Protein AF-A0A183GHE3-F1 (afdb_monomer_lite)

Sequence (226 aa):
MIFLALLIVRDVIVALRLYTYGTASSFDKQKLPTFQIQYIGDGRVRSVRARSLRLSNNRIKEIAGYAFTGSTFLKLSINGNEELTDLSTDAFKGITELHHLDLSDTSISSLPIIGLKNLKTLTLKNVPTLKRLPPVLSFTHLETAHFTYAHHCCLFKYVDDVVEGENGLYKNNAKEIHHRICKQRATSRKRREVRHQYVSRPCLSADLTRRAPKVVVSSCDAIFTE

InterPro domains:
  IPR001611 Leucine-rich repeat [PF13855] (51-108)
  IPR032675 Leucine-rich repeat domain superfamily [G3DSA:3.80.10.10] (25-224)

pLDDT: mean 72.63, std 20.46, range [27.17, 97.31]

Foldseek 3Di:
DPPPVVVLLCVLVVVLVCQAPDDDDDDDPDPDPQAQQAEQEACSQAQREDQEDELEQHQHQEQYANSNANYEYQYYANYNNQNHAYYDLRRLARYAHHAYYAHENYQYQADRLHNQQNHAEYEHANHVNPPDYDQPLSNLRYAEYEHADPVVQVCQQAVPVVCVPPVRPSVVSVVSLLVVVLVVVVVVVVVVCVVPVDDDDHDDPVCVPPCRGSGSYNYYYHDDDD

Radius of gyration: 20.51 Å; chains: 1; bounding box: 52×36×60 Å

Structure (mmCIF, N/CA/C/O backbone):
data_AF-A0A183GHE3-F1
#
_entry.id   AF-A0A183GHE3-F1
#
loop_
_atom_site.group_PDB
_atom_site.id
_atom_site.type_symbol
_atom_site.label_atom_id
_atom_site.label_alt_id
_atom_site.label_comp_id
_atom_site.label_asym_id
_atom_site.label_entity_id
_atom_site.label_seq_id
_atom_site.pdbx_PDB_ins_code
_atom_site.Cartn_x
_atom_site.Cartn_y
_atom_site.Cartn_z
_atom_site.occupancy
_atom_site.B_iso_or_equiv
_atom_site.auth_seq_id
_atom_site.auth_comp_id
_atom_site.auth_asym_id
_atom_site.auth_atom_id
_atom_site.pdbx_PDB_model_num
ATOM 1 N N . MET A 1 1 ? -24.171 -10.576 23.644 1.00 38.31 1 MET A N 1
ATOM 2 C CA . MET A 1 1 ? -22.933 -10.396 22.849 1.00 38.31 1 MET A CA 1
ATOM 3 C C . MET A 1 1 ? -23.098 -10.541 21.324 1.00 38.31 1 MET A C 1
ATOM 5 O O . MET A 1 1 ? -22.139 -10.269 20.621 1.00 38.31 1 MET A O 1
ATOM 9 N N . ILE A 1 2 ? -24.271 -10.903 20.772 1.00 28.84 2 ILE A N 1
ATOM 10 C CA . ILE A 1 2 ? -24.432 -11.182 19.320 1.00 28.84 2 ILE A CA 1
ATOM 11 C C . ILE A 1 2 ? -25.079 -10.017 18.527 1.00 28.84 2 ILE A C 1
ATOM 13 O O . ILE A 1 2 ? -24.946 -9.942 17.310 1.00 28.84 2 ILE A O 1
ATOM 17 N N . PHE A 1 3 ? -25.699 -9.038 19.195 1.00 27.17 3 PHE A N 1
ATOM 18 C CA . PHE A 1 3 ? -26.465 -7.977 18.518 1.00 27.17 3 PHE A CA 1
ATOM 19 C C . PHE A 1 3 ? -25.649 -6.769 18.012 1.00 27.17 3 PHE A C 1
ATOM 21 O O . PHE A 1 3 ? -26.131 -6.049 17.142 1.00 27.17 3 PHE A O 1
ATOM 28 N N . LEU A 1 4 ? -24.401 -6.564 18.460 1.00 31.25 4 LEU A N 1
ATOM 29 C CA . LEU A 1 4 ? -23.577 -5.431 17.996 1.00 31.25 4 LEU A CA 1
ATOM 30 C C . LEU A 1 4 ? -22.953 -5.654 16.603 1.00 31.25 4 LEU A C 1
ATOM 32 O O . LEU A 1 4 ? -22.716 -4.698 15.871 1.00 31.25 4 LEU A O 1
ATOM 36 N N . ALA A 1 5 ? -22.725 -6.909 16.196 1.00 31.39 5 ALA A N 1
ATOM 37 C CA . ALA A 1 5 ? -22.077 -7.231 14.920 1.00 31.39 5 ALA A CA 1
ATOM 38 C C . ALA A 1 5 ? -23.005 -7.085 13.695 1.00 31.39 5 ALA A C 1
ATOM 40 O O . ALA A 1 5 ? -22.513 -6.991 12.570 1.00 31.39 5 ALA A O 1
ATOM 41 N N . LEU A 1 6 ? -24.332 -7.057 13.895 1.00 30.81 6 LEU A N 1
ATOM 42 C CA . LEU A 1 6 ? -25.317 -6.879 12.816 1.00 30.81 6 LEU A CA 1
ATOM 43 C C . LEU A 1 6 ? -25.522 -5.405 12.422 1.00 30.81 6 LEU A C 1
ATOM 45 O O . LEU A 1 6 ? -25.797 -5.125 11.256 1.00 30.81 6 LEU A O 1
ATOM 49 N N . LEU A 1 7 ? -25.358 -4.467 13.361 1.00 33.66 7 LEU A N 1
ATOM 50 C CA . LEU A 1 7 ? -25.483 -3.026 13.095 1.00 33.66 7 LEU A CA 1
ATOM 51 C C . LEU A 1 7 ? -24.347 -2.511 12.194 1.00 33.66 7 LEU A C 1
ATOM 53 O O . LEU A 1 7 ? -24.607 -1.784 11.240 1.00 33.66 7 LEU A O 1
ATOM 57 N N . ILE A 1 8 ? -23.121 -3.012 12.388 1.00 44.75 8 ILE A N 1
ATOM 58 C CA . ILE A 1 8 ? -21.937 -2.638 11.588 1.00 44.75 8 ILE A CA 1
ATOM 59 C C . ILE A 1 8 ? -22.127 -2.970 10.095 1.00 44.75 8 ILE A C 1
ATOM 61 O O . ILE A 1 8 ? -21.751 -2.191 9.222 1.00 44.75 8 ILE A O 1
ATOM 65 N N . VAL A 1 9 ? -22.744 -4.117 9.787 1.00 45.03 9 VAL A N 1
ATOM 66 C CA . VAL A 1 9 ? -22.980 -4.576 8.405 1.00 45.03 9 VAL A CA 1
ATOM 67 C C . VAL A 1 9 ? -24.016 -3.702 7.702 1.00 45.03 9 VAL A C 1
ATOM 69 O O . VAL A 1 9 ? -23.878 -3.415 6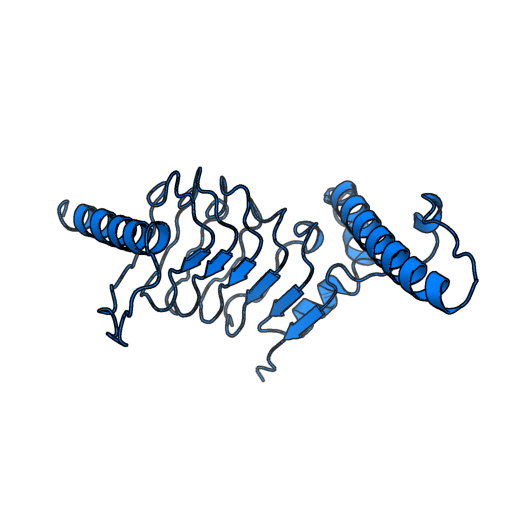.514 1.00 45.03 9 VAL A O 1
ATOM 72 N N . ARG A 1 10 ? -25.041 -3.250 8.430 1.00 43.72 10 ARG A N 1
ATOM 73 C CA . ARG A 1 10 ? -26.107 -2.432 7.859 1.00 43.72 10 ARG A CA 1
ATOM 74 C C . ARG A 1 10 ? -25.595 -1.034 7.518 1.00 43.72 10 ARG A C 1
ATOM 76 O O . ARG A 1 10 ? -25.864 -0.580 6.416 1.00 43.72 10 ARG A O 1
ATOM 83 N N . ASP A 1 11 ? -24.772 -0.421 8.365 1.00 47.50 11 ASP A N 1
ATOM 84 C CA . ASP A 1 11 ? -24.262 0.936 8.127 1.00 47.50 11 ASP A CA 1
ATOM 85 C C . ASP A 1 11 ? -23.141 0.987 7.079 1.00 47.50 11 ASP A C 1
ATOM 87 O O . ASP A 1 11 ? -23.143 1.876 6.228 1.00 47.50 11 ASP A O 1
ATOM 91 N N . VAL A 1 12 ? -22.236 -0.004 7.045 1.00 50.41 12 VAL A N 1
ATOM 92 C CA . VAL A 1 12 ? -21.205 -0.102 5.992 1.00 50.41 12 VAL A CA 1
ATOM 93 C C . VAL A 1 12 ? -21.843 -0.380 4.631 1.00 50.41 12 VAL A C 1
ATOM 95 O O . VAL A 1 12 ? -21.485 0.266 3.649 1.00 50.41 12 VAL A O 1
ATOM 98 N N . ILE A 1 13 ? -22.830 -1.281 4.553 1.00 50.84 13 ILE A N 1
ATOM 99 C CA . ILE A 1 13 ? -23.554 -1.544 3.301 1.00 50.84 13 ILE A CA 1
ATOM 100 C C . ILE A 1 13 ? -24.436 -0.356 2.913 1.00 50.84 13 ILE A C 1
ATOM 102 O O . ILE A 1 13 ? -24.481 -0.037 1.732 1.00 50.84 13 ILE A O 1
ATOM 106 N N . VAL A 1 14 ? -25.113 0.318 3.850 1.00 46.28 14 VAL A N 1
ATOM 107 C CA . VAL A 1 14 ? -25.937 1.509 3.564 1.00 46.28 14 VAL A CA 1
ATOM 108 C C . VAL A 1 14 ? -25.067 2.668 3.080 1.00 46.28 14 VAL A C 1
ATOM 110 O O . VAL A 1 14 ? -25.402 3.264 2.060 1.00 46.28 14 VAL A O 1
ATOM 113 N N . ALA A 1 15 ? -23.915 2.928 3.705 1.00 46.09 15 ALA A N 1
ATOM 114 C CA . ALA A 1 15 ? -22.946 3.904 3.211 1.00 46.09 15 ALA A CA 1
ATOM 115 C C . ALA A 1 15 ? -22.437 3.517 1.812 1.00 46.09 15 ALA A C 1
ATOM 117 O O . ALA A 1 15 ? -22.496 4.324 0.886 1.00 46.09 15 ALA A O 1
ATOM 118 N N . LEU A 1 16 ? -22.028 2.261 1.606 1.00 47.28 16 LEU A N 1
ATOM 119 C CA . LEU A 1 16 ? -21.618 1.752 0.293 1.00 47.28 16 LEU A CA 1
ATOM 120 C C . LEU A 1 16 ? -22.733 1.860 -0.762 1.00 47.28 16 LEU A C 1
ATOM 122 O O . LEU A 1 16 ? -22.445 2.194 -1.910 1.00 47.28 16 LEU A O 1
ATOM 126 N N . ARG A 1 17 ? -24.001 1.630 -0.399 1.00 38.44 17 ARG A N 1
ATOM 127 C CA . ARG A 1 17 ? -25.168 1.796 -1.286 1.00 38.44 17 ARG A CA 1
ATOM 128 C C . ARG A 1 17 ? -25.405 3.266 -1.632 1.00 38.44 17 ARG A C 1
ATOM 130 O O . ARG A 1 17 ? -25.641 3.573 -2.792 1.00 38.44 17 ARG A O 1
ATOM 137 N N . LEU A 1 18 ? -25.279 4.179 -0.671 1.00 37.22 18 LEU A N 1
ATOM 138 C CA . LEU A 1 18 ? -25.413 5.620 -0.915 1.00 37.22 18 LEU A CA 1
ATOM 139 C C . LEU A 1 18 ? -24.289 6.153 -1.823 1.00 37.22 18 LEU A C 1
ATOM 141 O O . LEU A 1 18 ? -24.552 6.954 -2.716 1.00 37.22 18 LEU A O 1
ATOM 145 N N . TYR A 1 19 ? -23.057 5.655 -1.671 1.00 37.66 19 TYR A N 1
ATOM 146 C CA . TYR A 1 19 ? -21.919 6.053 -2.513 1.00 37.66 19 TYR A CA 1
ATOM 147 C C . TYR A 1 19 ? -21.899 5.401 -3.907 1.00 37.66 19 TYR A C 1
ATOM 149 O O . TYR A 1 19 ? -21.274 5.949 -4.815 1.00 37.66 19 TYR A O 1
ATOM 157 N N . THR A 1 20 ? -22.555 4.251 -4.102 1.00 37.59 20 THR A N 1
ATOM 158 C CA . THR A 1 20 ? -22.609 3.555 -5.406 1.00 37.59 20 THR A CA 1
ATOM 159 C C . THR A 1 20 ? -23.785 3.985 -6.288 1.00 37.59 20 THR A C 1
ATOM 161 O O . THR A 1 20 ? -23.685 3.831 -7.503 1.00 37.59 20 THR A O 1
ATOM 164 N N . TYR A 1 21 ? -24.847 4.575 -5.718 1.00 37.19 21 TYR A N 1
ATOM 165 C CA . TYR A 1 21 ? -26.064 4.981 -6.447 1.00 37.19 21 TYR A CA 1
ATOM 166 C C . TYR A 1 21 ? -26.373 6.494 -6.431 1.00 37.19 21 TYR A C 1
ATOM 168 O O . TYR A 1 21 ? -27.406 6.909 -6.950 1.00 37.19 21 TYR A O 1
ATOM 176 N N . GLY A 1 22 ? -25.508 7.341 -5.866 1.00 33.06 22 GLY A N 1
ATOM 177 C CA . GLY A 1 22 ? -25.758 8.782 -5.768 1.00 33.06 22 GLY A CA 1
ATOM 178 C C . GLY A 1 22 ? -25.611 9.531 -7.097 1.00 33.06 22 GLY A C 1
ATOM 179 O O . GLY A 1 22 ? -24.511 9.938 -7.470 1.00 33.06 22 GLY A O 1
ATOM 180 N N . THR A 1 23 ? -26.730 9.789 -7.776 1.00 33.38 23 THR A N 1
ATOM 181 C CA . THR A 1 23 ? -26.871 10.960 -8.648 1.00 33.38 23 THR A CA 1
ATOM 182 C C . THR A 1 23 ? -26.566 12.218 -7.840 1.00 33.38 23 THR A C 1
ATOM 184 O O . THR A 1 23 ? -27.043 12.374 -6.716 1.00 33.38 23 THR A O 1
ATOM 187 N N . ALA A 1 24 ? -25.756 13.109 -8.407 1.00 35.56 24 ALA A N 1
ATOM 188 C CA . ALA A 1 24 ? -25.407 14.389 -7.812 1.00 35.56 24 ALA A CA 1
ATOM 189 C C . ALA A 1 24 ? -26.653 15.277 -7.678 1.00 35.56 24 ALA A C 1
ATOM 191 O O . ALA A 1 24 ? -27.002 16.021 -8.588 1.00 35.56 24 ALA A O 1
ATOM 192 N N . SER A 1 25 ? -27.312 15.219 -6.529 1.00 31.98 25 SER A N 1
ATOM 193 C CA . SER A 1 25 ? -28.251 16.247 -6.101 1.00 31.98 25 SER A CA 1
ATOM 194 C C . SER A 1 25 ? -27.920 16.623 -4.665 1.00 31.98 25 SER A C 1
ATOM 196 O O . SER A 1 25 ? -28.229 15.882 -3.739 1.00 31.98 25 SER A O 1
ATOM 198 N N . SER A 1 26 ? -27.235 17.763 -4.531 1.00 38.22 26 SER A N 1
ATOM 199 C CA . SER A 1 26 ? -27.231 18.635 -3.354 1.00 38.22 26 SER A CA 1
ATOM 200 C C . SER A 1 26 ? -27.249 17.919 -1.997 1.00 38.22 26 SER A C 1
ATOM 202 O O . SER A 1 26 ? -28.263 17.933 -1.304 1.00 38.22 26 SER A O 1
ATOM 204 N N . PHE A 1 27 ? -26.118 17.349 -1.580 1.00 34.28 27 PHE A N 1
ATOM 205 C CA . PHE A 1 27 ? -25.914 17.058 -0.163 1.00 34.28 27 PHE A CA 1
ATOM 206 C C . PHE A 1 27 ? -25.097 18.184 0.448 1.00 34.28 27 PHE A C 1
ATOM 208 O O . PHE A 1 27 ? -23.875 18.266 0.310 1.00 34.28 27 PHE A O 1
ATOM 215 N N . ASP A 1 28 ? -25.855 19.084 1.067 1.00 33.50 28 ASP A N 1
ATOM 216 C CA . ASP A 1 28 ? -25.396 20.069 2.025 1.00 33.50 28 ASP A CA 1
ATOM 217 C C . ASP A 1 28 ? -24.484 19.407 3.072 1.00 33.50 28 ASP A C 1
ATOM 219 O O . ASP A 1 28 ? -24.571 18.202 3.325 1.00 33.50 28 ASP A O 1
ATOM 223 N N . LYS A 1 29 ? -23.574 20.193 3.645 1.00 33.47 29 LYS A N 1
ATOM 224 C CA . LYS A 1 29 ? -22.464 19.788 4.522 1.00 33.47 29 LYS A CA 1
ATOM 225 C C . LYS A 1 29 ? -22.935 19.197 5.860 1.00 33.47 29 LYS A C 1
ATOM 227 O O . LYS A 1 29 ? -22.585 19.700 6.926 1.00 33.47 29 LYS A O 1
ATOM 232 N N . GLN A 1 30 ? -23.688 18.105 5.849 1.00 34.22 30 GLN A N 1
ATOM 233 C CA . GLN A 1 30 ? -24.046 17.391 7.060 1.00 34.22 30 GLN A CA 1
ATOM 234 C C . GLN A 1 30 ? -22.904 16.442 7.412 1.00 34.22 30 GLN A C 1
ATOM 236 O O . GLN A 1 30 ? -22.708 15.390 6.806 1.00 34.22 30 GLN A O 1
ATOM 241 N N . LYS A 1 31 ? -22.099 16.883 8.383 1.00 39.62 31 LYS A N 1
ATOM 242 C CA . LYS A 1 31 ? -21.115 16.084 9.111 1.00 39.62 31 LYS A CA 1
ATOM 243 C C . LYS A 1 31 ? -21.807 14.801 9.577 1.00 39.62 31 LYS A C 1
ATOM 245 O O . LYS A 1 31 ? -22.569 14.827 10.540 1.00 39.62 31 LYS A O 1
ATOM 250 N N . LEU A 1 32 ? -21.596 13.712 8.837 1.00 39.41 32 LEU A N 1
ATOM 251 C CA . LEU A 1 32 ? -22.106 12.394 9.201 1.00 39.41 32 LEU A CA 1
ATOM 252 C C . LEU A 1 32 ? -21.619 12.067 10.624 1.00 39.41 32 LEU A C 1
ATOM 254 O O . LEU A 1 32 ? -20.484 12.430 10.961 1.00 39.41 32 LEU A O 1
ATOM 258 N N . PRO A 1 33 ? -22.445 11.417 11.464 1.00 38.66 33 PRO A N 1
ATOM 259 C CA . PRO A 1 33 ? -22.006 10.949 12.771 1.00 38.66 33 PRO A CA 1
ATOM 260 C C . PRO A 1 33 ? -20.719 10.143 12.600 1.00 38.66 33 PRO A C 1
ATOM 262 O O . PRO A 1 33 ? -20.610 9.333 11.682 1.00 38.66 33 PRO A O 1
ATOM 265 N N . THR A 1 34 ? -19.728 10.387 13.450 1.00 43.38 34 THR A N 1
ATOM 266 C CA . THR A 1 34 ? -18.481 9.623 13.499 1.00 43.38 34 THR A CA 1
ATOM 267 C C . THR A 1 34 ? -18.799 8.179 13.883 1.00 43.38 34 THR A C 1
ATOM 269 O O . THR A 1 34 ? -18.827 7.815 15.059 1.00 43.38 34 THR A O 1
ATOM 272 N N . PHE A 1 35 ? -19.107 7.349 12.887 1.00 46.44 35 PHE A N 1
ATOM 273 C CA . PHE A 1 35 ? -19.390 5.937 13.088 1.00 46.44 35 PHE A CA 1
ATOM 274 C C . PHE A 1 35 ? -18.101 5.253 13.552 1.00 46.44 35 PHE A C 1
ATOM 276 O O . PHE A 1 35 ? -17.099 5.197 12.848 1.00 46.44 35 PHE A O 1
ATOM 283 N N . GLN A 1 36 ? -18.108 4.767 14.791 1.00 53.84 36 GLN A N 1
ATOM 284 C CA . GLN A 1 36 ? -16.962 4.143 15.452 1.00 53.84 36 GLN A CA 1
ATOM 285 C C . GLN A 1 36 ? -16.708 2.728 14.906 1.00 53.84 36 GLN A C 1
ATOM 287 O O . GLN A 1 36 ? -16.771 1.754 15.654 1.00 53.84 36 GLN A O 1
ATOM 292 N N . ILE A 1 37 ? -16.474 2.570 13.601 1.00 63.00 37 ILE A N 1
ATOM 293 C CA . ILE A 1 37 ? -16.099 1.268 13.037 1.00 63.00 37 ILE A CA 1
ATOM 294 C C . ILE A 1 37 ? -14.760 0.892 13.663 1.00 63.00 37 ILE A C 1
ATOM 296 O O . ILE A 1 37 ? -13.771 1.555 13.383 1.00 63.00 37 ILE A O 1
ATOM 300 N N . GLN A 1 38 ? -14.747 -0.122 14.528 1.00 70.44 38 GLN A N 1
ATOM 301 C CA . GLN A 1 38 ? -13.540 -0.545 15.245 1.00 70.44 38 GLN A CA 1
ATOM 302 C C . GLN A 1 38 ? -12.844 -1.748 14.603 1.00 70.44 38 GLN A C 1
ATOM 304 O O . GLN A 1 38 ? -11.633 -1.881 14.723 1.00 70.44 38 GLN A O 1
ATOM 309 N N . TYR A 1 39 ? -13.579 -2.602 13.886 1.00 73.31 39 TYR A N 1
ATOM 310 C CA . TYR A 1 39 ? -13.046 -3.858 13.353 1.00 73.31 39 TYR A CA 1
ATOM 311 C C . TYR A 1 39 ? -13.634 -4.153 11.974 1.00 73.31 39 TYR A C 1
ATOM 313 O O . TYR A 1 39 ? -14.854 -4.087 11.789 1.00 73.31 39 TYR A O 1
ATOM 321 N N . ILE A 1 40 ? -12.783 -4.538 11.021 1.00 72.88 40 ILE A N 1
ATOM 322 C CA . ILE A 1 40 ? -13.206 -5.102 9.734 1.00 72.88 40 ILE A CA 1
ATOM 323 C C . ILE A 1 40 ? -12.816 -6.579 9.714 1.00 72.88 40 ILE A C 1
ATOM 325 O O . ILE A 1 40 ? -11.677 -6.930 9.425 1.00 72.88 40 ILE A O 1
ATOM 329 N N . GLY A 1 41 ? -13.772 -7.449 10.045 1.00 60.69 41 GLY A N 1
ATOM 330 C CA . GLY A 1 41 ? -13.559 -8.900 10.042 1.00 60.69 41 GLY A CA 1
ATOM 331 C C . GLY A 1 41 ? -13.427 -9.506 8.637 1.00 60.69 41 GLY A C 1
ATOM 332 O O . GLY A 1 41 ? -13.741 -8.857 7.634 1.00 60.69 41 GLY A O 1
ATOM 333 N N . ASP A 1 42 ? -13.026 -10.781 8.579 1.00 60.91 42 ASP A N 1
ATOM 334 C CA . ASP A 1 42 ? -12.907 -11.544 7.328 1.00 60.91 42 ASP A CA 1
ATOM 335 C C . ASP A 1 42 ? -14.209 -11.469 6.533 1.00 60.91 42 ASP A C 1
ATOM 337 O O . ASP A 1 42 ? -15.306 -11.728 7.046 1.00 60.91 42 ASP A O 1
ATOM 341 N N . GLY A 1 43 ? -14.082 -11.069 5.268 1.00 54.88 43 GLY A N 1
ATOM 342 C CA . GLY A 1 43 ? -15.180 -11.141 4.328 1.00 54.88 43 GLY A CA 1
ATOM 343 C C . GLY A 1 43 ? -16.345 -10.212 4.638 1.00 54.88 43 GLY A C 1
ATOM 344 O O . GLY A 1 43 ? -17.428 -10.387 4.078 1.00 54.88 43 GLY A O 1
ATOM 345 N N . ARG A 1 44 ? -16.157 -9.237 5.531 1.00 62.06 44 ARG A N 1
ATOM 346 C CA . ARG A 1 44 ? -17.215 -8.295 5.910 1.00 62.06 44 ARG A CA 1
ATOM 347 C C . ARG A 1 44 ? -17.532 -7.304 4.795 1.00 62.06 44 ARG A C 1
ATOM 349 O O . ARG A 1 44 ? -18.668 -6.847 4.712 1.00 62.06 44 ARG A O 1
ATOM 356 N N . VAL A 1 45 ? -16.574 -7.024 3.910 1.00 65.56 45 VAL A N 1
ATOM 357 C CA . VAL A 1 45 ? -16.739 -6.167 2.729 1.00 65.56 45 VAL A CA 1
ATOM 358 C C . VAL A 1 45 ? -16.538 -7.015 1.469 1.00 65.56 45 VAL A C 1
ATOM 360 O O . VAL A 1 45 ? -15.520 -6.941 0.783 1.00 65.56 45 VAL A O 1
ATOM 363 N N . ARG A 1 46 ? -17.514 -7.879 1.175 1.00 68.00 46 ARG A N 1
ATOM 364 C CA . ARG A 1 46 ? -17.473 -8.806 0.034 1.00 68.00 46 ARG A CA 1
ATOM 365 C C . ARG A 1 46 ? -18.202 -8.266 -1.190 1.00 68.00 46 ARG A C 1
ATOM 367 O O . ARG A 1 46 ? -19.283 -7.698 -1.072 1.00 68.00 46 ARG A O 1
ATOM 374 N N . SER A 1 47 ? -17.647 -8.542 -2.372 1.00 72.38 47 SER A N 1
ATOM 375 C CA . SER A 1 47 ? -18.299 -8.306 -3.676 1.00 72.38 47 SER A CA 1
ATOM 376 C C . SER A 1 47 ? -18.755 -6.863 -3.931 1.00 72.38 47 SER A C 1
ATOM 378 O O . SER A 1 47 ? -19.708 -6.618 -4.673 1.00 72.38 47 SER A O 1
ATOM 380 N N . VAL A 1 48 ? -18.074 -5.886 -3.332 1.00 71.50 48 VAL A N 1
ATOM 381 C CA . VAL A 1 48 ? -18.391 -4.469 -3.518 1.00 71.50 48 VAL A CA 1
ATOM 382 C C . VAL A 1 48 ? -17.797 -3.993 -4.832 1.00 71.50 48 VAL A C 1
ATOM 384 O O . VAL A 1 48 ? -16.584 -4.050 -5.015 1.00 71.50 48 VAL A O 1
ATOM 387 N N . ARG A 1 49 ? -18.630 -3.469 -5.734 1.00 76.88 49 ARG A N 1
ATOM 388 C CA . ARG A 1 49 ? -18.166 -2.809 -6.960 1.00 76.88 49 ARG A CA 1
ATOM 389 C C . ARG A 1 49 ? -18.349 -1.307 -6.836 1.00 76.88 49 ARG A C 1
ATOM 391 O O . ARG A 1 49 ? -19.474 -0.824 -6.785 1.00 76.88 49 ARG A O 1
ATOM 398 N N . ALA A 1 50 ? -17.248 -0.572 -6.777 1.00 78.06 50 ALA A N 1
ATOM 399 C CA . ALA A 1 50 ? -17.270 0.879 -6.642 1.00 78.06 50 ALA A CA 1
ATOM 400 C C . ALA A 1 50 ? -16.036 1.495 -7.298 1.00 78.06 50 ALA A C 1
ATOM 402 O O . ALA A 1 50 ? -15.032 0.831 -7.514 1.00 78.06 50 ALA A O 1
ATOM 403 N N . ARG A 1 51 ? -16.054 2.799 -7.580 1.00 78.38 51 ARG A N 1
ATOM 404 C CA . ARG A 1 51 ? -14.833 3.491 -8.025 1.00 78.38 51 ARG A CA 1
ATOM 405 C C . ARG A 1 51 ? -13.879 3.762 -6.861 1.00 78.38 51 ARG A C 1
ATOM 407 O O . ARG A 1 51 ? -12.665 3.668 -7.023 1.00 78.38 51 ARG A O 1
ATOM 414 N N . SER A 1 52 ? -14.426 4.125 -5.706 1.00 79.19 52 SER A N 1
ATOM 415 C CA . SER A 1 52 ? -13.678 4.505 -4.511 1.00 79.19 52 SER A CA 1
ATOM 416 C C . SER A 1 52 ? -14.413 4.014 -3.274 1.00 79.19 52 SER A C 1
ATOM 418 O O . SER A 1 52 ? -15.617 4.222 -3.164 1.00 79.19 52 SER A O 1
ATOM 420 N N . LEU A 1 53 ? -13.673 3.429 -2.340 1.00 83.25 53 LEU A N 1
ATOM 421 C CA . LEU A 1 53 ? -14.121 3.098 -0.996 1.00 83.25 53 LEU A CA 1
ATOM 422 C C . LEU A 1 53 ? -13.396 4.005 0.002 1.00 83.25 53 LEU A C 1
ATOM 424 O O . LEU A 1 53 ? -12.167 4.064 0.013 1.00 83.25 53 LEU A O 1
ATOM 428 N N . ARG A 1 54 ? -14.159 4.745 0.809 1.00 82.50 54 ARG A N 1
ATOM 429 C CA . ARG A 1 54 ? -13.632 5.616 1.866 1.00 82.50 54 ARG A CA 1
ATOM 430 C C . ARG A 1 54 ? -14.056 5.076 3.226 1.00 82.50 54 ARG A C 1
ATOM 432 O O . ARG A 1 54 ? -15.244 4.982 3.506 1.00 82.50 54 ARG A O 1
ATOM 439 N N . LEU A 1 55 ? -13.065 4.743 4.036 1.00 84.44 55 LEU A N 1
ATOM 440 C CA . LEU A 1 55 ? -13.152 4.293 5.425 1.00 84.44 55 LEU A CA 1
ATOM 441 C C . LEU A 1 55 ? -12.329 5.218 6.340 1.00 84.44 55 LEU A C 1
ATOM 443 O O . LEU A 1 55 ? -11.960 4.835 7.450 1.00 84.44 55 LEU A O 1
ATOM 447 N N . SER A 1 56 ? -12.025 6.424 5.863 1.00 84.50 56 SER A N 1
ATOM 448 C CA . SER A 1 56 ? -11.199 7.406 6.554 1.00 84.50 56 SER A CA 1
ATOM 449 C C . SER A 1 56 ? -11.878 7.977 7.801 1.00 84.50 56 SER A C 1
ATOM 451 O O . SER A 1 56 ? -13.102 8.105 7.817 1.00 84.50 56 SER A O 1
ATOM 453 N N . ASN A 1 57 ? -11.087 8.404 8.790 1.00 85.44 57 ASN A N 1
ATOM 454 C CA . ASN A 1 57 ? -11.551 9.077 10.015 1.00 85.44 57 ASN A CA 1
ATOM 455 C C . ASN A 1 57 ? -12.599 8.279 10.814 1.00 85.44 57 ASN A C 1
ATOM 457 O O . ASN A 1 57 ? -13.560 8.849 11.339 1.00 85.44 57 ASN A O 1
ATOM 461 N N . ASN A 1 58 ? -12.430 6.957 10.879 1.00 83.88 58 ASN A N 1
ATOM 462 C CA . ASN A 1 58 ? -13.197 6.095 11.777 1.00 83.88 58 ASN A CA 1
ATOM 463 C C . ASN A 1 58 ? -12.335 5.746 13.008 1.00 83.88 58 ASN A C 1
ATOM 465 O O . ASN A 1 58 ? -11.395 6.465 13.339 1.00 83.88 58 ASN A O 1
ATOM 469 N N . ARG A 1 59 ? -12.668 4.670 13.727 1.00 83.62 59 ARG A N 1
ATOM 470 C CA . ARG A 1 59 ? -11.888 4.180 14.877 1.00 83.62 59 ARG A CA 1
ATOM 471 C C . ARG A 1 59 ? -11.367 2.767 14.644 1.00 83.62 59 ARG A C 1
ATOM 473 O O . ARG A 1 59 ? -11.362 1.963 15.573 1.00 83.62 59 ARG A O 1
ATOM 480 N N . ILE A 1 60 ? -11.021 2.445 13.397 1.00 86.25 60 ILE A N 1
ATOM 481 C CA . ILE A 1 60 ? -10.651 1.083 13.008 1.00 86.25 60 ILE A CA 1
ATOM 482 C C . ILE A 1 60 ? -9.338 0.750 13.703 1.00 86.25 60 ILE A C 1
ATOM 484 O O . ILE A 1 60 ? -8.381 1.506 13.596 1.00 86.25 60 ILE A O 1
ATOM 488 N N . LYS A 1 61 ? -9.316 -0.379 14.404 1.00 87.12 61 LYS A N 1
ATOM 489 C CA . LYS A 1 61 ? -8.158 -0.904 15.131 1.00 87.12 61 LYS A CA 1
ATOM 490 C C . LYS A 1 61 ? -7.534 -2.093 14.420 1.00 87.12 61 LYS A C 1
ATOM 492 O O . LYS A 1 61 ? -6.319 -2.266 14.443 1.00 87.12 61 LYS A O 1
ATOM 497 N N . GLU A 1 62 ? -8.381 -2.874 13.750 1.00 87.75 62 GLU A N 1
ATOM 498 C CA . GLU A 1 62 ? -7.989 -4.109 13.083 1.00 87.75 62 GLU A CA 1
ATOM 499 C C . GLU A 1 62 ? -8.701 -4.295 11.737 1.00 87.75 62 GLU A C 1
ATOM 501 O O . GLU A 1 62 ? -9.913 -4.069 11.600 1.00 87.75 62 GLU A O 1
ATOM 506 N N . ILE A 1 63 ? -7.941 -4.776 10.752 1.00 89.38 63 ILE A N 1
ATOM 507 C CA . ILE A 1 63 ? -8.442 -5.283 9.474 1.00 89.38 63 ILE A CA 1
ATOM 508 C C . ILE A 1 63 ? -7.948 -6.720 9.288 1.00 89.38 63 ILE A C 1
ATOM 510 O O . ILE A 1 63 ? -6.758 -6.976 9.076 1.00 89.38 63 ILE A O 1
ATOM 514 N N . ALA A 1 64 ? -8.892 -7.657 9.324 1.00 86.81 64 ALA A N 1
ATOM 515 C CA . ALA A 1 64 ? -8.631 -9.078 9.172 1.00 86.81 64 ALA A CA 1
ATOM 516 C C . ALA A 1 64 ? -8.295 -9.465 7.720 1.00 86.81 64 ALA A C 1
ATOM 518 O O . ALA A 1 64 ? -8.536 -8.724 6.761 1.00 86.81 64 ALA A O 1
ATOM 519 N N . GLY A 1 65 ? -7.755 -10.673 7.551 1.00 88.75 65 GLY A N 1
ATOM 520 C CA . GLY A 1 65 ? -7.483 -11.246 6.234 1.00 88.75 65 GLY A CA 1
ATOM 521 C C . GLY A 1 65 ? -8.760 -11.370 5.404 1.00 88.75 65 GLY A C 1
ATOM 522 O O . GLY A 1 65 ? -9.841 -11.586 5.949 1.00 88.75 65 GLY A O 1
ATOM 523 N N . TYR A 1 66 ? -8.650 -11.220 4.082 1.00 88.38 66 TYR A N 1
ATOM 524 C CA . TYR A 1 66 ? -9.780 -11.339 3.147 1.00 88.38 66 TYR A CA 1
ATOM 525 C C . TYR A 1 66 ? -10.949 -10.376 3.428 1.00 88.38 66 TYR A C 1
ATOM 527 O O . TYR A 1 66 ? -12.049 -10.569 2.898 1.00 88.38 66 TYR A O 1
ATOM 535 N N . ALA A 1 67 ? -10.733 -9.316 4.217 1.00 82.50 67 ALA A N 1
ATOM 536 C CA . ALA A 1 67 ? -11.741 -8.313 4.564 1.00 82.50 67 ALA A CA 1
ATOM 537 C C . ALA A 1 67 ? -12.486 -7.760 3.337 1.00 82.50 67 ALA A C 1
ATOM 539 O O . ALA A 1 67 ? -13.699 -7.550 3.394 1.00 82.50 67 ALA A O 1
ATOM 540 N N . PHE A 1 68 ? -11.766 -7.588 2.222 1.00 85.94 68 PHE A N 1
ATOM 541 C CA . PHE A 1 68 ? -12.263 -7.017 0.966 1.00 85.94 68 PHE A CA 1
ATOM 542 C 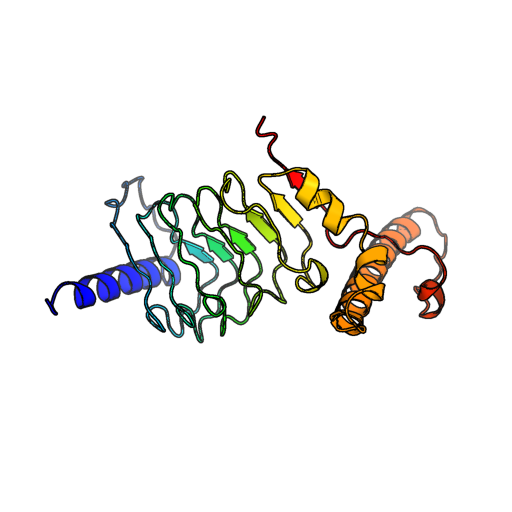C . PHE A 1 68 ? -12.431 -8.040 -0.170 1.00 85.94 68 PHE A C 1
ATOM 544 O O . PHE A 1 68 ? -12.469 -7.665 -1.344 1.00 85.94 68 PHE A O 1
ATOM 551 N N . THR A 1 69 ? -12.488 -9.337 0.137 1.00 86.00 69 THR A N 1
ATOM 552 C CA . THR A 1 69 ? -12.442 -10.385 -0.893 1.00 86.00 69 THR A CA 1
ATOM 553 C C . THR A 1 69 ? -13.587 -10.288 -1.913 1.00 86.00 69 THR A C 1
ATOM 555 O O . THR A 1 69 ? -14.749 -10.047 -1.572 1.00 86.00 69 THR A O 1
ATOM 558 N N . GLY A 1 70 ? -13.256 -10.442 -3.198 1.00 82.69 70 GLY A N 1
ATOM 559 C CA . GLY A 1 70 ? -14.202 -10.341 -4.313 1.00 82.69 70 GLY A CA 1
ATOM 560 C C . GLY A 1 70 ? -14.659 -8.915 -4.635 1.00 82.69 70 GLY A C 1
ATOM 561 O O . GLY A 1 70 ? -15.487 -8.733 -5.526 1.00 82.69 70 GLY A O 1
ATOM 562 N N . SER A 1 71 ? -14.154 -7.902 -3.928 1.00 82.62 71 SER A N 1
ATOM 563 C CA . SER A 1 71 ? -14.486 -6.502 -4.190 1.00 82.62 71 SER A CA 1
ATOM 564 C C . SER A 1 71 ? -13.625 -5.910 -5.308 1.00 82.62 71 SER A C 1
ATOM 566 O O . SER A 1 71 ? -12.445 -6.225 -5.466 1.00 82.62 71 SER A O 1
ATOM 568 N N . THR A 1 72 ? -14.219 -5.004 -6.079 1.00 83.69 72 THR A N 1
ATOM 569 C CA . THR A 1 72 ? -13.587 -4.320 -7.206 1.00 83.69 72 THR A CA 1
ATOM 570 C C . THR A 1 72 ? -13.699 -2.811 -7.005 1.00 83.69 72 THR A C 1
ATOM 572 O O . THR A 1 72 ? -14.759 -2.219 -7.238 1.00 83.69 72 THR A O 1
ATOM 575 N N . PHE A 1 73 ? -12.613 -2.175 -6.568 1.00 84.94 73 PHE A N 1
ATOM 576 C CA . PHE A 1 73 ? -12.524 -0.720 -6.485 1.00 84.94 73 PHE A CA 1
ATOM 577 C C . PHE A 1 73 ? -11.139 -0.193 -6.841 1.00 84.94 73 PHE A C 1
ATOM 579 O O . PHE A 1 73 ? -10.137 -0.846 -6.578 1.00 84.94 73 PHE A O 1
ATOM 586 N N . LEU A 1 74 ? -11.100 1.010 -7.430 1.00 88.19 74 LEU A N 1
ATOM 587 C CA . LEU A 1 74 ? -9.858 1.646 -7.890 1.00 88.19 74 LEU A CA 1
ATOM 588 C C . LEU A 1 74 ? -9.119 2.380 -6.771 1.00 88.19 74 LEU A C 1
ATOM 590 O O . LEU A 1 74 ? -7.903 2.549 -6.846 1.00 88.19 74 LEU A O 1
ATOM 594 N N . LYS A 1 75 ? -9.850 2.875 -5.767 1.00 87.75 75 LYS A N 1
ATOM 595 C CA . LYS A 1 75 ? -9.306 3.687 -4.672 1.00 87.75 75 LYS A CA 1
ATOM 596 C C . LYS A 1 75 ? -9.809 3.191 -3.326 1.00 87.75 75 LYS A C 1
ATOM 598 O O . LYS A 1 75 ? -11.017 3.026 -3.167 1.00 87.75 75 LYS A O 1
ATOM 603 N N . LEU A 1 76 ? -8.903 3.029 -2.370 1.00 91.62 76 LEU A N 1
ATOM 604 C CA . LEU A 1 76 ? -9.205 2.712 -0.980 1.00 91.62 76 LEU A CA 1
ATOM 605 C C . LEU A 1 76 ? -8.525 3.728 -0.065 1.00 91.62 76 LEU A C 1
ATOM 607 O O . LEU A 1 76 ? -7.306 3.878 -0.098 1.00 91.62 76 LEU A O 1
ATOM 611 N N . SER A 1 77 ? -9.322 4.414 0.747 1.00 90.69 77 SER A N 1
ATOM 612 C CA . SER A 1 77 ? -8.834 5.364 1.747 1.00 90.69 77 SER A CA 1
ATOM 613 C C . SER A 1 77 ? -9.200 4.858 3.136 1.00 90.69 77 SER A C 1
ATOM 615 O O . SER A 1 77 ? -10.383 4.753 3.445 1.00 90.69 77 SER A O 1
ATOM 617 N N . ILE A 1 78 ? -8.198 4.523 3.947 1.00 92.38 78 ILE A N 1
ATOM 618 C CA . ILE A 1 78 ? -8.325 4.085 5.352 1.00 92.38 78 ILE A CA 1
ATOM 619 C C . ILE A 1 78 ? -7.655 5.118 6.285 1.00 92.38 78 ILE A C 1
ATOM 621 O O . ILE A 1 78 ? -7.556 4.924 7.490 1.00 92.38 78 ILE A O 1
ATOM 625 N N . ASN A 1 79 ? -7.204 6.250 5.751 1.00 92.44 79 ASN A N 1
ATOM 626 C CA . ASN A 1 79 ? -6.451 7.244 6.504 1.00 92.44 79 ASN A CA 1
ATOM 627 C C . ASN A 1 79 ? -7.225 7.866 7.685 1.00 92.44 79 ASN A C 1
ATOM 629 O O . ASN A 1 79 ? -8.453 7.945 7.656 1.00 92.44 79 ASN A O 1
ATOM 633 N N . GLY A 1 80 ? -6.520 8.352 8.704 1.00 90.94 80 GLY A N 1
ATOM 634 C CA . GLY A 1 80 ? -7.139 8.960 9.891 1.00 90.94 80 GLY A CA 1
ATOM 635 C C . GLY A 1 80 ? -7.778 7.945 10.843 1.00 90.94 80 GLY A C 1
ATOM 636 O O . GLY A 1 80 ? -8.664 8.296 11.617 1.00 90.94 80 GLY A O 1
ATOM 637 N N . ASN A 1 81 ? -7.373 6.676 10.759 1.00 90.25 81 ASN A N 1
ATOM 638 C CA . ASN A 1 81 ? -7.682 5.656 11.760 1.00 90.25 81 ASN A CA 1
ATOM 639 C C . ASN A 1 81 ? -6.432 5.455 12.625 1.00 90.25 81 ASN A C 1
ATOM 641 O O . ASN A 1 81 ? -5.686 4.496 12.440 1.00 90.25 81 ASN A O 1
ATOM 645 N N . GLU A 1 82 ? -6.189 6.388 13.544 1.00 94.00 82 GLU A N 1
ATOM 646 C CA . GLU A 1 82 ? -4.942 6.463 14.324 1.00 94.00 82 GLU A CA 1
ATOM 647 C C . GLU A 1 82 ? -4.690 5.210 15.180 1.00 94.00 82 GLU A C 1
ATOM 649 O O . GLU A 1 82 ? -3.544 4.819 15.389 1.00 94.00 82 GLU A O 1
ATOM 654 N N . GLU A 1 83 ? -5.757 4.539 15.624 1.00 91.75 83 GLU A N 1
ATOM 655 C CA . GLU A 1 83 ? -5.693 3.305 16.420 1.00 91.75 83 GLU A CA 1
ATOM 656 C C . GLU A 1 83 ? -5.521 2.028 15.571 1.00 91.75 83 GLU A C 1
ATOM 658 O O . GLU A 1 83 ? -5.475 0.936 16.134 1.00 91.75 83 GLU A O 1
ATOM 663 N N . LEU A 1 84 ? -5.426 2.128 14.236 1.00 94.50 84 LEU A N 1
ATOM 664 C CA . LEU A 1 84 ? -5.225 0.969 13.362 1.00 94.50 84 LEU A CA 1
ATOM 665 C C . LEU A 1 84 ? -3.794 0.451 13.495 1.00 94.50 84 LEU A C 1
ATOM 667 O O . LEU A 1 84 ? -2.875 1.011 12.897 1.00 94.50 84 LEU A O 1
ATOM 671 N N . THR A 1 85 ? -3.626 -0.637 14.241 1.00 93.62 85 THR A N 1
ATOM 672 C CA . THR A 1 85 ? -2.334 -1.303 14.462 1.00 93.62 85 THR A CA 1
ATOM 673 C C . THR A 1 85 ? -2.250 -2.646 13.752 1.00 93.62 85 THR A C 1
ATOM 675 O O . THR A 1 85 ? -1.202 -2.981 13.194 1.00 93.62 85 THR A O 1
ATOM 678 N N . ASP A 1 86 ? -3.362 -3.386 13.725 1.00 90.31 86 ASP A N 1
ATOM 679 C CA . ASP A 1 86 ? -3.403 -4.761 13.239 1.00 90.31 86 ASP A CA 1
ATOM 680 C C . ASP A 1 86 ? -3.967 -4.829 11.820 1.00 90.31 86 ASP A C 1
ATOM 682 O O . ASP A 1 86 ? -5.170 -4.739 11.567 1.00 90.31 86 ASP A O 1
ATOM 686 N N . LEU A 1 87 ? -3.062 -4.999 10.861 1.00 94.88 87 LEU A N 1
ATOM 687 C CA . LEU A 1 87 ? -3.388 -5.152 9.451 1.00 94.88 87 LEU A CA 1
ATOM 688 C C . LEU A 1 87 ? -2.878 -6.509 8.964 1.00 94.88 87 LEU A C 1
ATOM 690 O O . LEU A 1 87 ? -1.674 -6.724 8.834 1.00 94.88 87 LEU A O 1
ATOM 694 N N . SER A 1 88 ? -3.802 -7.433 8.698 1.00 94.06 88 SER A N 1
ATOM 695 C CA . SER A 1 88 ? -3.462 -8.793 8.270 1.00 94.06 88 SER A CA 1
ATOM 696 C C . SER A 1 88 ? -2.650 -8.816 6.968 1.00 94.06 88 SER A C 1
ATOM 698 O O . SER A 1 88 ? -2.896 -8.039 6.043 1.00 94.06 88 SER A O 1
ATOM 700 N N . THR A 1 89 ? -1.739 -9.787 6.846 1.00 93.50 89 THR A N 1
ATOM 701 C CA . THR A 1 89 ? -0.951 -10.053 5.627 1.00 93.50 89 THR A CA 1
ATOM 702 C C . THR A 1 89 ? -1.819 -10.323 4.393 1.00 93.50 89 THR A C 1
ATOM 704 O O . THR A 1 89 ? -1.418 -9.996 3.275 1.00 93.50 89 THR A O 1
ATOM 707 N N . ASP A 1 90 ? -3.025 -10.860 4.604 1.00 94.12 90 ASP A N 1
ATOM 708 C CA . ASP A 1 90 ? -4.018 -11.179 3.575 1.00 94.12 90 ASP A CA 1
ATOM 709 C C . ASP A 1 90 ? -5.148 -10.129 3.487 1.00 94.12 90 ASP A C 1
ATOM 711 O O . ASP A 1 90 ? -6.156 -10.364 2.818 1.00 94.12 90 ASP A O 1
ATOM 715 N N . ALA A 1 91 ? -5.035 -8.969 4.147 1.00 92.19 91 ALA A N 1
ATOM 716 C CA . ALA A 1 91 ? -6.125 -7.986 4.229 1.00 92.19 91 ALA A CA 1
ATOM 717 C C . ALA A 1 91 ? -6.631 -7.517 2.851 1.00 92.19 91 ALA A C 1
ATOM 719 O O . ALA A 1 91 ? -7.838 -7.414 2.625 1.00 92.19 91 ALA A O 1
ATOM 720 N N . PHE A 1 92 ? -5.714 -7.281 1.907 1.00 93.44 92 PHE A N 1
ATOM 721 C CA . PHE A 1 92 ? -6.025 -6.834 0.542 1.00 93.44 92 PHE A CA 1
ATOM 722 C C . PHE A 1 92 ? -6.144 -7.982 -0.469 1.00 93.44 92 PHE A C 1
ATOM 724 O O . PHE A 1 92 ? -6.328 -7.755 -1.669 1.00 93.44 92 PHE A O 1
ATOM 731 N N . LYS A 1 93 ? -6.064 -9.233 -0.007 1.00 92.44 93 LYS A N 1
ATOM 732 C CA . LYS A 1 93 ? -6.179 -10.402 -0.873 1.00 92.44 93 LYS A CA 1
ATOM 733 C C . LYS A 1 93 ? -7.599 -10.516 -1.428 1.00 92.44 93 LYS A C 1
ATOM 735 O O . LYS A 1 93 ? -8.586 -10.443 -0.700 1.00 92.44 93 LYS A O 1
ATOM 740 N N . GLY A 1 94 ? -7.693 -10.720 -2.741 1.00 88.06 94 GLY A N 1
ATOM 741 C CA . GLY A 1 94 ? -8.969 -10.839 -3.450 1.00 88.06 94 GLY A CA 1
ATOM 742 C C . GLY A 1 94 ? -9.554 -9.518 -3.957 1.00 88.06 94 GLY A C 1
ATOM 743 O O . GLY A 1 94 ? -10.639 -9.552 -4.535 1.00 88.06 94 GLY A O 1
ATOM 744 N N . ILE A 1 95 ? -8.856 -8.385 -3.790 1.00 90.31 95 ILE A N 1
ATOM 745 C CA . ILE A 1 95 ? -9.169 -7.136 -4.501 1.00 90.31 95 ILE A CA 1
ATOM 746 C C . ILE A 1 95 ? -8.526 -7.189 -5.892 1.00 90.31 95 ILE A C 1
ATOM 748 O O . ILE A 1 95 ? -7.350 -7.529 -6.012 1.00 90.31 95 ILE A O 1
ATOM 752 N N . THR A 1 96 ? -9.268 -6.852 -6.948 1.00 86.50 96 THR A N 1
ATOM 753 C CA . THR A 1 96 ? -8.779 -7.039 -8.330 1.00 86.50 96 THR A CA 1
ATOM 754 C C . THR A 1 96 ? -8.180 -5.781 -8.975 1.00 86.50 96 THR A C 1
ATOM 756 O O . THR A 1 96 ? -7.231 -5.884 -9.746 1.00 86.50 96 THR A O 1
ATOM 759 N N . GLU A 1 97 ? -8.691 -4.590 -8.651 1.00 89.88 97 GLU A N 1
ATOM 760 C CA . GLU A 1 97 ? -8.446 -3.353 -9.426 1.00 89.88 97 GLU A CA 1
ATOM 761 C C . GLU A 1 97 ? -7.874 -2.190 -8.590 1.00 89.88 97 GLU A C 1
ATOM 763 O O . GLU A 1 97 ? -7.979 -1.022 -8.966 1.00 89.88 97 GLU A O 1
ATOM 768 N N . LEU A 1 98 ? -7.279 -2.472 -7.427 1.00 94.00 98 LEU A N 1
ATOM 769 C CA . LEU A 1 98 ? -6.812 -1.415 -6.529 1.00 94.00 98 LEU A CA 1
ATOM 770 C C . LEU A 1 98 ? -5.614 -0.656 -7.117 1.00 94.00 98 LEU A C 1
ATOM 772 O O . LEU A 1 98 ? -4.513 -1.192 -7.223 1.00 94.00 98 LEU A O 1
ATOM 776 N N . HIS A 1 99 ? -5.819 0.620 -7.450 1.00 95.81 99 HIS A N 1
ATOM 777 C CA . HIS A 1 99 ? -4.792 1.504 -8.010 1.00 95.81 99 HIS A CA 1
ATOM 778 C C . HIS A 1 99 ? -4.290 2.558 -7.021 1.00 95.81 99 HIS A C 1
ATOM 780 O O . HIS A 1 99 ? -3.153 3.005 -7.152 1.00 95.81 99 HIS A O 1
ATOM 786 N N . HIS A 1 100 ? -5.101 2.966 -6.046 1.00 96.62 100 HIS A N 1
ATOM 787 C CA . HIS A 1 100 ? -4.715 3.975 -5.061 1.00 96.62 100 HIS A CA 1
ATOM 788 C C . HIS A 1 100 ? -5.057 3.504 -3.652 1.00 96.62 100 HIS A C 1
ATOM 790 O O . HIS A 1 100 ? -6.210 3.162 -3.384 1.00 96.62 100 HIS A O 1
ATOM 796 N N . LEU A 1 101 ? -4.069 3.537 -2.764 1.00 97.31 101 LEU A N 1
ATOM 797 C CA . LEU A 1 101 ? -4.205 3.161 -1.364 1.00 97.31 101 LEU A CA 1
ATOM 798 C C . LEU A 1 101 ? -3.672 4.286 -0.484 1.00 97.31 101 LEU A C 1
ATOM 800 O O . LEU A 1 101 ? -2.527 4.711 -0.647 1.00 97.31 101 LEU A O 1
ATOM 804 N N . ASP A 1 102 ? -4.506 4.741 0.443 1.00 97.06 102 ASP A N 1
ATOM 805 C CA . ASP A 1 102 ? -4.132 5.723 1.455 1.00 97.06 102 ASP A CA 1
ATOM 806 C C . ASP A 1 102 ? -4.313 5.135 2.857 1.00 97.06 102 ASP A C 1
ATOM 808 O O . ASP A 1 102 ? -5.433 4.813 3.265 1.00 97.06 102 ASP A O 1
ATOM 812 N N . LEU A 1 103 ? -3.192 4.983 3.557 1.00 96.88 103 LEU A N 1
ATOM 813 C CA . LEU A 1 103 ? -3.067 4.475 4.924 1.00 96.88 103 LEU A CA 1
ATOM 814 C C . LEU A 1 103 ? -2.419 5.531 5.839 1.00 96.88 103 LEU A C 1
ATOM 816 O O . LEU A 1 103 ? -1.825 5.190 6.857 1.00 96.88 103 LEU A O 1
ATOM 820 N N . SER A 1 104 ? -2.488 6.809 5.459 1.00 96.88 104 SER A N 1
ATOM 821 C CA . SER A 1 104 ? -1.919 7.907 6.249 1.00 96.88 104 SER A CA 1
ATOM 822 C C . SER A 1 104 ? -2.592 8.043 7.615 1.00 96.88 104 SER A C 1
ATOM 824 O O . SER A 1 104 ? -3.762 7.699 7.756 1.00 96.88 104 SER A O 1
ATOM 826 N N . ASP A 1 105 ? -1.883 8.570 8.611 1.00 96.12 105 ASP A N 1
ATOM 827 C CA . ASP A 1 105 ? -2.425 8.778 9.962 1.00 96.12 105 ASP A CA 1
ATOM 828 C C . ASP A 1 105 ? -2.980 7.465 10.555 1.00 96.12 105 ASP A C 1
ATOM 830 O O . ASP A 1 105 ? -4.131 7.371 10.990 1.00 96.12 105 ASP A O 1
ATOM 834 N N . THR A 1 106 ? -2.166 6.410 10.481 1.00 96.88 106 THR A N 1
ATOM 835 C CA . THR A 1 106 ? -2.431 5.094 11.078 1.00 96.88 106 THR A CA 1
ATOM 836 C C . THR A 1 106 ? -1.209 4.631 11.868 1.00 96.88 106 THR A C 1
ATOM 838 O O . THR A 1 106 ? -0.108 5.157 11.691 1.00 96.88 106 THR A O 1
ATOM 841 N N . SER A 1 107 ? -1.388 3.617 12.712 1.00 96.56 107 SER A N 1
ATOM 842 C CA . SER A 1 107 ? -0.330 3.051 13.558 1.00 96.56 107 SER A CA 1
ATOM 843 C C . SER A 1 107 ? 0.099 1.650 13.104 1.00 96.56 107 SER A C 1
ATOM 845 O O . SER A 1 107 ? 0.544 0.826 13.908 1.00 96.56 107 SER A O 1
ATOM 847 N N . ILE A 1 108 ? -0.011 1.358 11.802 1.00 96.75 108 ILE A N 1
ATOM 848 C CA . ILE A 1 108 ? 0.381 0.055 11.255 1.00 96.75 108 ILE A CA 1
ATOM 849 C C . ILE A 1 108 ? 1.893 -0.148 11.372 1.00 96.75 108 ILE A C 1
ATOM 851 O O . ILE A 1 108 ? 2.694 0.750 11.110 1.00 96.75 108 ILE A O 1
ATOM 855 N N . SER A 1 109 ? 2.304 -1.350 11.754 1.00 94.50 109 SER A N 1
ATOM 856 C CA . SER A 1 109 ? 3.721 -1.716 11.890 1.00 94.50 109 SER A CA 1
ATOM 857 C C . SER A 1 109 ? 4.280 -2.424 10.651 1.00 94.50 109 SER A C 1
ATOM 859 O O . SER A 1 109 ? 5.497 -2.496 10.468 1.00 94.50 109 SER A O 1
ATOM 861 N N . SER A 1 110 ? 3.401 -2.933 9.784 1.00 94.06 110 SER A N 1
ATOM 862 C CA . SER A 1 110 ? 3.754 -3.632 8.550 1.00 94.06 110 SER A CA 1
ATOM 863 C C . SER A 1 110 ? 2.741 -3.344 7.440 1.00 94.06 110 SER A C 1
ATOM 865 O O . SER A 1 110 ? 1.584 -3.017 7.703 1.00 94.06 110 SER A O 1
ATOM 867 N N . LEU A 1 111 ? 3.191 -3.444 6.187 1.00 94.56 111 LEU A N 1
ATOM 868 C CA . LEU A 1 111 ? 2.360 -3.235 5.003 1.00 94.56 111 LEU A CA 1
ATOM 869 C C . LEU A 1 111 ? 2.170 -4.570 4.258 1.00 94.56 111 LEU A C 1
ATOM 871 O O . LEU A 1 111 ? 3.152 -5.100 3.727 1.00 94.56 111 LEU A O 1
ATOM 875 N N . PRO A 1 112 ? 0.942 -5.112 4.166 1.00 93.00 112 PRO A N 1
ATOM 876 C CA . PRO A 1 112 ? 0.671 -6.308 3.377 1.00 93.00 112 PRO A CA 1
ATOM 877 C C . PRO A 1 112 ? 0.810 -6.016 1.880 1.00 93.00 112 PRO A C 1
ATOM 879 O O . PRO A 1 112 ? 0.219 -5.073 1.363 1.00 93.00 112 PRO A O 1
ATOM 882 N N . ILE A 1 113 ? 1.572 -6.845 1.167 1.00 89.94 113 ILE A N 1
ATOM 883 C CA . ILE A 1 113 ? 1.813 -6.698 -0.282 1.00 89.94 113 ILE A CA 1
ATOM 884 C C . ILE A 1 113 ? 0.878 -7.547 -1.147 1.00 89.94 113 ILE A C 1
ATOM 886 O O . ILE A 1 113 ? 0.736 -7.298 -2.347 1.00 89.94 113 ILE A O 1
ATOM 890 N N . ILE A 1 114 ? 0.238 -8.559 -0.559 1.00 90.88 114 ILE A N 1
ATOM 891 C CA . ILE A 1 114 ? -0.618 -9.491 -1.290 1.00 90.88 114 ILE A CA 1
ATOM 892 C C . ILE A 1 114 ? -1.873 -8.743 -1.751 1.00 90.88 114 ILE A C 1
ATOM 894 O O . ILE A 1 114 ? -2.600 -8.171 -0.946 1.00 90.88 114 ILE A O 1
ATOM 898 N N . GLY A 1 115 ? -2.119 -8.742 -3.063 1.00 87.62 115 GLY A N 1
ATOM 899 C CA . GLY A 1 115 ? -3.219 -7.989 -3.679 1.00 87.62 115 GLY A CA 1
ATOM 900 C C . GLY A 1 115 ? -2.863 -6.558 -4.107 1.00 87.62 115 GLY A C 1
ATOM 901 O O . GLY A 1 115 ? -3.688 -5.902 -4.732 1.00 87.62 115 GLY A O 1
ATOM 902 N N . LEU A 1 116 ? -1.632 -6.081 -3.865 1.00 91.38 116 LEU A N 1
ATOM 903 C CA . LEU A 1 116 ? -1.191 -4.726 -4.245 1.00 91.38 116 LEU A CA 1
ATOM 904 C C . LEU A 1 116 ? -0.382 -4.665 -5.555 1.00 91.38 116 LEU A C 1
ATOM 906 O O . LEU A 1 116 ? 0.230 -3.640 -5.854 1.00 91.38 116 LEU A O 1
ATOM 910 N N . LYS A 1 117 ? -0.376 -5.731 -6.373 1.00 88.50 117 LYS A N 1
ATOM 911 C CA . LYS A 1 117 ? 0.429 -5.797 -7.613 1.00 88.50 117 LYS A CA 1
ATOM 912 C C . LYS A 1 117 ? 0.134 -4.637 -8.582 1.00 88.50 117 LYS A C 1
ATOM 914 O O . LYS A 1 117 ? 1.060 -4.106 -9.197 1.00 88.50 117 LYS A O 1
ATOM 919 N N . ASN A 1 118 ? -1.140 -4.260 -8.701 1.00 91.38 118 ASN A N 1
ATOM 920 C CA . ASN A 1 118 ? -1.633 -3.240 -9.634 1.00 91.38 118 ASN A CA 1
ATOM 921 C C . ASN A 1 118 ? -1.612 -1.817 -9.047 1.00 91.38 118 ASN A C 1
ATOM 923 O O . ASN A 1 118 ? -2.034 -0.869 -9.712 1.00 91.38 118 ASN A O 1
ATOM 927 N N . LEU A 1 119 ? -1.128 -1.649 -7.812 1.00 94.44 119 LEU A N 1
ATOM 928 C CA . LEU A 1 119 ? -1.134 -0.366 -7.124 1.00 94.44 119 LEU A CA 1
ATOM 929 C C . LEU A 1 119 ? -0.256 0.651 -7.865 1.00 94.44 119 LEU A C 1
ATOM 931 O O . LEU A 1 119 ? 0.904 0.374 -8.158 1.00 94.44 119 LEU A O 1
ATOM 935 N N . LYS A 1 120 ? -0.806 1.837 -8.140 1.00 93.75 120 LYS A N 1
ATOM 936 C CA . LYS A 1 120 ? -0.131 2.953 -8.825 1.00 93.75 120 LYS A CA 1
ATOM 937 C C . LYS A 1 120 ? 0.258 4.070 -7.867 1.00 93.75 120 LYS A C 1
ATOM 939 O O . LYS A 1 120 ? 1.299 4.696 -8.054 1.00 93.75 120 LYS A O 1
ATOM 944 N N . THR A 1 121 ? -0.552 4.300 -6.834 1.00 95.44 121 THR A N 1
ATOM 945 C CA . THR A 1 121 ? -0.291 5.307 -5.802 1.00 95.44 121 THR A CA 1
ATOM 946 C C . THR A 1 121 ? -0.403 4.703 -4.412 1.00 95.44 121 THR A C 1
ATOM 948 O O . THR A 1 121 ? -1.435 4.117 -4.079 1.00 95.44 121 THR A O 1
ATOM 951 N N . LEU A 1 122 ? 0.632 4.903 -3.598 1.00 95.94 122 LEU A N 1
ATOM 952 C CA . LEU A 1 122 ? 0.659 4.530 -2.187 1.00 95.94 122 LEU A CA 1
ATOM 953 C C . LEU A 1 122 ? 0.940 5.768 -1.333 1.00 95.94 122 LEU A C 1
ATOM 955 O O . LEU A 1 122 ? 1.963 6.424 -1.524 1.00 95.94 122 LEU A O 1
ATOM 959 N N . THR A 1 123 ? 0.061 6.055 -0.378 1.00 96.25 123 THR A N 1
ATOM 960 C CA . THR A 1 123 ? 0.228 7.161 0.570 1.00 96.25 123 THR A CA 1
ATOM 961 C C . THR A 1 123 ? 0.289 6.614 1.995 1.00 96.25 123 THR A C 1
ATOM 963 O O . THR A 1 123 ? -0.639 5.954 2.459 1.00 96.25 123 THR A O 1
ATOM 966 N N . LEU A 1 124 ? 1.404 6.883 2.669 1.00 95.25 124 LEU A N 1
ATOM 967 C CA . LEU A 1 124 ? 1.751 6.479 4.032 1.00 95.25 124 LEU A CA 1
ATOM 968 C C . LEU A 1 124 ? 2.367 7.678 4.763 1.00 95.25 124 LEU A C 1
ATOM 970 O O . LEU A 1 124 ? 3.531 7.652 5.171 1.00 95.25 124 LEU A O 1
ATOM 974 N N . LYS A 1 125 ? 1.611 8.773 4.857 1.00 94.50 125 LYS A N 1
ATOM 975 C CA . LYS A 1 125 ? 2.021 9.981 5.583 1.00 94.50 125 LYS A CA 1
ATOM 976 C C . LYS A 1 125 ? 1.663 9.832 7.059 1.00 94.50 125 LYS A C 1
ATOM 978 O O . LYS A 1 125 ? 0.593 9.321 7.357 1.00 94.50 125 LYS A O 1
ATOM 983 N N . ASN A 1 126 ? 2.529 10.290 7.960 1.00 94.50 126 ASN A N 1
ATOM 984 C CA . ASN A 1 126 ? 2.290 10.213 9.404 1.00 94.50 126 ASN A CA 1
ATOM 985 C C . ASN A 1 126 ? 1.960 8.781 9.895 1.00 94.50 126 ASN A C 1
ATOM 987 O O . ASN A 1 126 ? 0.947 8.534 10.539 1.00 94.50 126 ASN A O 1
ATOM 991 N N . VAL A 1 127 ? 2.817 7.820 9.538 1.00 95.31 127 VAL A N 1
ATOM 992 C CA . VAL A 1 127 ? 2.762 6.408 9.958 1.00 95.31 127 VAL A CA 1
ATOM 993 C C . VAL A 1 127 ? 4.080 6.059 10.671 1.00 95.31 127 VAL A C 1
ATOM 995 O O . VAL A 1 127 ? 4.928 5.352 10.117 1.00 95.31 127 VAL A O 1
ATOM 998 N N . PRO A 1 128 ? 4.320 6.594 11.884 1.00 92.81 128 PRO A N 1
ATOM 999 C CA . PRO A 1 128 ? 5.622 6.506 12.563 1.00 92.81 128 PRO A CA 1
ATOM 1000 C C . PRO A 1 128 ? 5.988 5.082 13.018 1.00 92.81 128 PRO A C 1
ATOM 1002 O O . PRO A 1 128 ? 7.145 4.752 13.279 1.00 92.81 128 PRO A O 1
ATOM 1005 N N . THR A 1 129 ? 5.003 4.198 13.123 1.00 95.00 129 THR A N 1
ATOM 1006 C CA . THR A 1 129 ? 5.185 2.791 13.496 1.00 95.00 129 THR A CA 1
ATOM 1007 C C . THR A 1 129 ? 5.742 1.941 12.353 1.00 95.00 129 THR A C 1
ATOM 1009 O O . THR A 1 129 ? 6.384 0.918 12.607 1.00 95.00 129 THR A O 1
ATOM 1012 N N . LEU A 1 130 ? 5.561 2.362 11.095 1.00 94.56 130 LEU A N 1
ATOM 1013 C CA . LEU A 1 130 ? 6.013 1.629 9.913 1.00 94.56 130 LEU A CA 1
ATOM 1014 C C . LEU A 1 130 ? 7.482 1.950 9.615 1.00 94.56 130 LEU A C 1
ATOM 1016 O O . LEU A 1 130 ? 7.819 2.745 8.740 1.00 94.56 130 LEU A O 1
ATOM 1020 N N . LYS A 1 131 ? 8.386 1.310 10.355 1.00 91.69 131 LYS A N 1
ATOM 1021 C CA . LYS A 1 131 ? 9.834 1.561 10.243 1.00 91.69 131 LYS A CA 1
ATOM 1022 C C . LYS A 1 131 ? 10.470 0.921 9.009 1.00 91.69 131 LYS A C 1
ATOM 1024 O O . LYS A 1 131 ? 11.469 1.420 8.497 1.00 91.69 131 LYS A O 1
ATOM 1029 N N . ARG A 1 132 ? 9.920 -0.196 8.526 1.00 90.56 132 ARG A N 1
ATOM 1030 C CA . ARG A 1 132 ? 10.465 -0.968 7.400 1.00 90.56 132 ARG A CA 1
ATOM 1031 C C . ARG A 1 132 ? 9.397 -1.177 6.339 1.00 90.56 132 ARG A C 1
ATOM 1033 O O . ARG A 1 132 ? 8.252 -1.477 6.663 1.00 90.56 132 ARG A O 1
ATOM 1040 N N . LEU A 1 133 ? 9.798 -1.056 5.078 1.00 89.69 133 LEU A N 1
ATOM 1041 C CA . LEU A 1 133 ? 8.951 -1.406 3.946 1.00 89.69 133 LEU A CA 1
ATOM 1042 C C . LEU A 1 133 ? 9.176 -2.863 3.527 1.00 89.69 133 LEU A C 1
ATOM 1044 O O . LEU A 1 133 ? 10.290 -3.376 3.667 1.00 89.69 133 LEU A O 1
ATOM 1048 N N . PRO A 1 134 ? 8.144 -3.523 2.979 1.00 88.69 134 PRO A N 1
ATOM 1049 C CA . PRO A 1 134 ? 8.320 -4.792 2.287 1.00 88.69 134 PRO A CA 1
ATOM 1050 C C . PRO A 1 134 ? 9.163 -4.602 1.009 1.00 88.69 134 PRO A C 1
ATOM 1052 O O . PRO A 1 134 ? 9.363 -3.464 0.566 1.00 88.69 134 PRO A O 1
ATOM 1055 N N . PRO A 1 135 ? 9.638 -5.691 0.375 1.00 85.69 135 PRO A N 1
ATOM 1056 C CA . PRO A 1 135 ? 10.470 -5.606 -0.822 1.00 85.69 135 PRO A CA 1
ATOM 1057 C C . PRO A 1 135 ? 9.814 -4.766 -1.921 1.00 85.69 135 PRO A C 1
ATOM 1059 O O . PRO A 1 135 ? 8.756 -5.122 -2.450 1.00 85.69 135 PRO A O 1
ATOM 1062 N N . VAL A 1 136 ? 10.462 -3.655 -2.284 1.00 83.88 136 VAL A N 1
ATOM 1063 C CA . VAL A 1 136 ? 9.913 -2.633 -3.195 1.00 83.88 136 VAL A CA 1
ATOM 1064 C C . VAL A 1 136 ? 9.581 -3.177 -4.587 1.00 83.88 136 VAL A C 1
ATOM 1066 O O . VAL A 1 136 ? 8.683 -2.672 -5.259 1.00 83.88 136 VAL A O 1
ATOM 1069 N N . LEU A 1 137 ? 10.253 -4.257 -4.996 1.00 82.31 137 LEU A N 1
ATOM 1070 C CA . LEU A 1 137 ? 10.005 -4.969 -6.249 1.00 82.31 137 LEU A CA 1
ATOM 1071 C C . LEU A 1 137 ? 8.632 -5.657 -6.296 1.00 82.31 137 LEU A C 1
ATOM 1073 O O . LEU A 1 137 ? 8.136 -5.966 -7.378 1.00 82.31 137 LEU A O 1
ATOM 1077 N N . SER A 1 138 ? 7.970 -5.858 -5.156 1.00 86.12 138 SER A N 1
ATOM 1078 C CA . SER A 1 138 ? 6.596 -6.376 -5.115 1.00 86.12 138 SER A CA 1
ATOM 1079 C C . SER A 1 138 ? 5.595 -5.404 -5.756 1.00 86.12 138 SER A C 1
ATOM 1081 O O . SER A 1 138 ? 4.587 -5.827 -6.323 1.00 86.12 138 SER A O 1
ATOM 1083 N N . PHE A 1 139 ? 5.898 -4.102 -5.747 1.00 87.94 139 PHE A N 1
ATOM 1084 C CA . PHE A 1 139 ? 5.045 -3.046 -6.290 1.00 87.94 139 PHE A CA 1
ATOM 1085 C C . PHE A 1 139 ? 5.321 -2.778 -7.780 1.00 87.94 139 PHE A C 1
ATOM 1087 O O . PHE A 1 139 ? 5.757 -1.699 -8.179 1.00 87.94 139 PHE A O 1
ATOM 1094 N N . THR A 1 140 ? 5.061 -3.776 -8.627 1.00 86.69 140 THR A N 1
ATOM 1095 C CA . THR A 1 140 ? 5.407 -3.752 -10.069 1.00 86.69 140 THR A CA 1
ATOM 1096 C C . THR A 1 140 ? 4.863 -2.551 -10.863 1.00 86.69 140 THR A C 1
ATOM 1098 O O . THR A 1 140 ? 5.524 -2.061 -11.786 1.00 86.69 140 THR A O 1
ATOM 1101 N N . HIS A 1 141 ? 3.685 -2.043 -10.489 1.00 90.00 141 HIS A N 1
ATOM 1102 C CA . HIS A 1 141 ? 2.987 -0.961 -11.191 1.00 90.00 141 HIS A CA 1
ATOM 1103 C C . HIS A 1 141 ? 3.041 0.395 -10.481 1.00 90.00 141 HIS A C 1
ATOM 1105 O O . HIS A 1 141 ? 2.441 1.351 -10.972 1.00 90.00 141 HIS A O 1
ATOM 1111 N N . LEU A 1 142 ? 3.762 0.504 -9.362 1.00 90.50 142 LEU A N 1
ATOM 1112 C CA . LEU A 1 142 ? 3.762 1.725 -8.564 1.00 90.50 142 LEU A CA 1
ATOM 1113 C C . LEU A 1 142 ? 4.430 2.874 -9.321 1.00 90.50 142 LEU A C 1
ATOM 1115 O O . LEU A 1 142 ? 5.483 2.732 -9.947 1.00 90.50 142 LEU A O 1
ATOM 1119 N N . GLU A 1 143 ? 3.783 4.030 -9.296 1.00 89.56 143 GLU A N 1
ATOM 1120 C CA . GLU A 1 143 ? 4.197 5.233 -10.016 1.00 89.56 143 GLU A CA 1
ATOM 1121 C C . GLU A 1 143 ? 4.478 6.379 -9.056 1.00 89.56 143 GLU A C 1
ATOM 1123 O O . GLU A 1 143 ? 5.440 7.119 -9.265 1.00 89.56 143 GLU A O 1
ATOM 1128 N N . THR A 1 144 ? 3.676 6.497 -8.002 1.00 91.56 144 THR A N 1
ATOM 1129 C CA . THR A 1 144 ? 3.774 7.570 -7.018 1.00 91.56 144 THR A CA 1
ATOM 1130 C C . THR A 1 144 ? 3.739 6.982 -5.619 1.00 91.56 144 THR A C 1
ATOM 1132 O O . THR A 1 144 ? 2.872 6.164 -5.304 1.00 91.56 144 THR A O 1
ATOM 1135 N N . ALA A 1 145 ? 4.664 7.416 -4.774 1.00 93.12 145 ALA A N 1
ATOM 1136 C CA . ALA A 1 145 ? 4.685 7.044 -3.372 1.00 93.12 145 ALA A CA 1
ATOM 1137 C C . ALA A 1 145 ? 4.843 8.278 -2.484 1.00 93.12 145 ALA A C 1
ATOM 1139 O O . ALA A 1 145 ? 5.604 9.192 -2.796 1.00 93.12 145 ALA A O 1
ATOM 1140 N N . HIS A 1 146 ? 4.135 8.290 -1.364 1.00 94.00 146 HIS A N 1
ATOM 1141 C CA . HIS A 1 146 ? 4.314 9.290 -0.325 1.00 94.00 146 HIS A CA 1
ATOM 1142 C C . HIS A 1 146 ? 4.559 8.578 0.995 1.00 94.00 146 HIS A C 1
ATOM 1144 O O . HIS A 1 146 ? 3.700 7.817 1.434 1.00 94.00 146 HIS A O 1
ATOM 1150 N N . PHE A 1 147 ? 5.705 8.814 1.624 1.00 93.19 147 PHE A N 1
ATOM 1151 C CA . PHE A 1 147 ? 6.091 8.131 2.856 1.00 93.19 147 PHE A CA 1
ATOM 1152 C C . PHE A 1 147 ? 6.245 9.091 4.030 1.00 93.19 147 PHE A C 1
ATOM 1154 O O . PHE A 1 147 ? 6.348 10.308 3.878 1.00 93.19 147 PHE A O 1
ATOM 1161 N N . THR A 1 148 ? 6.283 8.511 5.224 1.00 93.25 148 THR A N 1
ATOM 1162 C CA . THR A 1 148 ? 6.630 9.235 6.447 1.00 93.25 148 THR A CA 1
ATOM 1163 C C . THR A 1 148 ? 8.129 9.472 6.506 1.00 93.25 148 THR A C 1
ATOM 1165 O O . THR A 1 148 ? 8.549 10.559 6.851 1.00 93.25 148 THR A O 1
ATOM 1168 N N . TYR A 1 149 ? 8.951 8.505 6.094 1.00 90.94 149 TYR A N 1
ATOM 1169 C CA . TYR A 1 149 ? 10.400 8.643 6.176 1.00 90.94 149 TYR A CA 1
ATOM 1170 C C . TYR A 1 149 ? 11.055 8.834 4.807 1.00 90.94 149 TYR A C 1
ATOM 1172 O O . TYR A 1 149 ? 10.843 8.046 3.886 1.00 90.94 149 TYR A O 1
ATOM 1180 N N . ALA A 1 150 ? 11.942 9.825 4.683 1.00 88.38 150 ALA A N 1
ATOM 1181 C CA . ALA A 1 150 ? 12.667 10.102 3.437 1.00 88.38 150 ALA A CA 1
ATOM 1182 C C . ALA A 1 150 ? 13.543 8.931 2.964 1.00 88.38 150 ALA A C 1
ATOM 1184 O O . ALA A 1 150 ? 13.663 8.687 1.761 1.00 88.38 150 ALA A O 1
ATOM 1185 N N . HIS A 1 151 ? 14.109 8.155 3.895 1.00 87.25 151 HIS A N 1
ATOM 1186 C CA . HIS A 1 151 ? 14.950 7.006 3.553 1.00 87.25 151 HIS A CA 1
ATOM 1187 C C . HIS A 1 151 ? 14.177 5.894 2.821 1.00 87.25 151 HIS A C 1
ATOM 1189 O O . HIS A 1 151 ? 14.778 5.147 2.049 1.00 87.25 151 HIS A O 1
ATOM 1195 N N . HIS A 1 152 ? 12.849 5.806 2.978 1.00 89.06 152 HIS A N 1
ATOM 1196 C CA . HIS A 1 152 ? 12.025 4.872 2.205 1.00 89.06 152 HIS A CA 1
ATOM 1197 C C . HIS A 1 152 ? 12.057 5.180 0.706 1.00 89.06 152 HIS A C 1
ATOM 1199 O O . HIS A 1 152 ? 12.083 4.251 -0.098 1.00 89.06 152 HIS A O 1
ATOM 1205 N N . CYS A 1 153 ? 12.151 6.454 0.309 1.00 87.12 153 CYS A N 1
ATOM 1206 C CA . CYS A 1 153 ? 12.278 6.829 -1.101 1.00 87.12 153 CYS A CA 1
ATOM 1207 C C . CYS A 1 153 ? 13.612 6.387 -1.723 1.00 87.12 153 CYS A C 1
ATOM 1209 O O . CYS A 1 153 ? 13.661 6.098 -2.921 1.00 87.12 153 CYS A O 1
ATOM 1211 N N . CYS A 1 154 ? 14.687 6.276 -0.934 1.00 83.00 154 CYS A N 1
ATOM 1212 C CA . CYS A 1 154 ? 15.982 5.801 -1.429 1.00 83.00 154 CYS A CA 1
ATOM 1213 C C . CYS A 1 154 ? 15.916 4.349 -1.927 1.00 83.00 154 CYS A C 1
ATOM 1215 O O . CYS A 1 154 ? 16.541 4.038 -2.941 1.00 83.00 154 CYS A O 1
ATOM 1217 N N . LEU A 1 155 ? 15.109 3.490 -1.288 1.00 81.69 155 LEU A N 1
ATOM 1218 C CA . LEU A 1 155 ? 14.930 2.086 -1.691 1.00 81.69 155 LEU A CA 1
ATOM 1219 C C . LEU A 1 155 ? 14.371 1.956 -3.112 1.00 81.69 155 LEU A C 1
ATOM 1221 O O . LEU A 1 155 ? 14.757 1.065 -3.861 1.00 81.69 155 LEU A O 1
ATOM 1225 N N . PHE A 1 156 ? 13.495 2.876 -3.517 1.00 78.44 156 PHE A N 1
ATOM 1226 C CA . PHE A 1 156 ? 12.940 2.875 -4.868 1.00 78.44 156 PHE A CA 1
ATOM 1227 C C . PHE A 1 156 ? 13.897 3.459 -5.909 1.00 78.44 156 PHE A C 1
ATOM 1229 O O . PHE A 1 156 ? 13.605 3.318 -7.091 1.00 78.44 156 PHE A O 1
ATOM 1236 N N . LYS A 1 157 ? 14.999 4.111 -5.502 1.00 71.31 157 LYS A N 1
ATOM 1237 C CA . LYS A 1 157 ? 15.990 4.760 -6.381 1.00 71.31 157 LYS A CA 1
ATOM 1238 C C . LYS A 1 157 ? 17.229 3.897 -6.658 1.00 71.31 157 LYS A C 1
ATOM 1240 O O . LYS A 1 157 ? 17.957 4.214 -7.596 1.00 71.31 157 LYS A O 1
ATOM 1245 N N . TYR A 1 158 ? 17.484 2.846 -5.876 1.00 67.06 158 TYR A N 1
ATOM 1246 C CA . TYR A 1 158 ? 18.686 2.006 -5.987 1.00 67.06 158 TYR A CA 1
ATOM 1247 C C . TYR A 1 158 ? 18.337 0.516 -5.884 1.00 67.06 158 TYR A C 1
ATOM 1249 O O . TYR A 1 158 ? 18.606 -0.148 -4.893 1.00 67.06 158 TYR A O 1
ATOM 1257 N N . VAL A 1 159 ? 17.684 -0.000 -6.922 1.00 66.12 159 VAL A N 1
ATOM 1258 C CA . VAL A 1 159 ? 17.083 -1.347 -6.923 1.00 66.12 159 VAL A CA 1
ATOM 1259 C C . VAL A 1 159 ? 18.077 -2.455 -7.291 1.00 66.12 159 VAL A C 1
ATOM 1261 O O . VAL A 1 159 ? 17.837 -3.618 -6.969 1.00 66.12 159 VAL A O 1
ATOM 1264 N N . ASP A 1 160 ? 19.189 -2.099 -7.944 1.00 55.84 160 ASP A N 1
ATOM 1265 C CA . ASP A 1 160 ? 20.193 -3.043 -8.459 1.00 55.84 160 ASP A CA 1
ATOM 1266 C C . ASP A 1 160 ? 20.783 -3.936 -7.344 1.00 55.84 160 ASP A C 1
ATOM 1268 O O . ASP A 1 160 ? 21.031 -5.115 -7.579 1.00 55.84 160 ASP A O 1
ATOM 1272 N N . ASP A 1 161 ? 20.878 -3.425 -6.112 1.00 52.88 161 ASP A N 1
ATOM 1273 C CA . ASP A 1 161 ? 21.463 -4.138 -4.965 1.00 52.88 161 ASP A CA 1
ATOM 1274 C C . ASP A 1 161 ? 20.514 -5.200 -4.357 1.00 52.88 161 ASP A C 1
ATOM 1276 O O . ASP A 1 161 ? 20.944 -6.081 -3.614 1.00 52.88 161 ASP A O 1
ATOM 1280 N N . VAL A 1 162 ? 19.208 -5.155 -4.669 1.00 56.00 162 VAL A N 1
ATOM 1281 C CA . VAL A 1 162 ? 18.189 -6.056 -4.083 1.00 56.00 162 VAL A CA 1
ATOM 1282 C C . VAL A 1 162 ? 18.102 -7.394 -4.832 1.00 56.00 162 VAL A C 1
ATOM 1284 O O . VAL A 1 162 ? 17.707 -8.410 -4.263 1.00 56.00 162 VAL A O 1
ATOM 1287 N N . VAL A 1 163 ? 18.470 -7.428 -6.118 1.00 53.88 163 VAL A N 1
ATOM 1288 C CA . VAL A 1 163 ? 18.270 -8.612 -6.978 1.00 53.88 163 VAL A CA 1
ATOM 1289 C C . VAL A 1 163 ? 19.323 -9.703 -6.741 1.00 53.88 163 VAL A C 1
ATOM 1291 O O . VAL A 1 163 ? 19.040 -10.880 -6.980 1.00 53.88 163 VAL A O 1
ATOM 1294 N N . GLU A 1 164 ? 20.504 -9.346 -6.232 1.00 51.31 164 GLU A N 1
ATOM 1295 C CA . GLU A 1 164 ? 21.592 -10.299 -5.974 1.00 51.31 164 GLU A CA 1
ATOM 1296 C C . GLU A 1 164 ? 21.420 -11.079 -4.653 1.00 51.31 164 GLU A C 1
ATOM 1298 O O . GLU A 1 164 ? 21.952 -12.179 -4.530 1.00 51.31 164 GLU A O 1
ATOM 1303 N N . GLY A 1 165 ? 20.617 -10.579 -3.701 1.00 53.56 165 GLY A N 1
ATOM 1304 C CA . GLY A 1 165 ? 20.487 -11.163 -2.355 1.00 53.56 165 GLY A CA 1
ATOM 1305 C C . GLY A 1 165 ? 19.389 -12.220 -2.149 1.00 53.56 165 GLY A C 1
ATOM 1306 O O . GLY A 1 165 ? 19.462 -12.984 -1.193 1.00 53.56 165 GLY A O 1
ATOM 1307 N N . GLU A 1 166 ? 18.372 -12.305 -3.016 1.00 61.94 166 GLU A N 1
ATOM 1308 C CA . GLU A 1 166 ? 17.173 -13.135 -2.762 1.00 61.94 166 GLU A CA 1
ATOM 1309 C C . GLU A 1 166 ? 16.988 -14.321 -3.729 1.00 61.94 166 GLU A C 1
ATOM 1311 O O . GLU A 1 166 ? 15.872 -14.623 -4.161 1.00 61.94 166 GLU A O 1
ATOM 1316 N N . ASN A 1 167 ? 18.071 -14.981 -4.156 1.00 66.69 167 ASN A N 1
ATOM 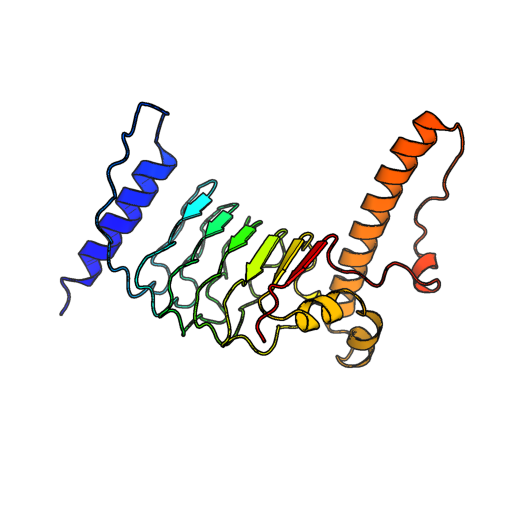1317 C CA . ASN A 1 167 ? 18.021 -16.122 -5.094 1.00 66.69 167 ASN A CA 1
ATOM 1318 C C . ASN A 1 167 ? 17.222 -15.847 -6.391 1.00 66.69 167 ASN A C 1
ATOM 1320 O O . ASN A 1 167 ? 16.813 -16.758 -7.111 1.00 66.69 167 ASN A O 1
ATOM 1324 N N . GLY A 1 168 ? 17.008 -14.573 -6.731 1.00 67.69 168 GLY A N 1
ATOM 1325 C CA . GLY A 1 168 ? 16.228 -14.156 -7.885 1.00 67.69 168 GLY A CA 1
ATOM 1326 C C . GLY A 1 168 ? 14.703 -14.184 -7.745 1.00 67.69 168 GLY A C 1
ATOM 1327 O O . GLY A 1 168 ? 14.038 -14.137 -8.782 1.00 67.69 168 GLY A O 1
ATOM 1328 N N . LEU A 1 169 ? 14.146 -14.214 -6.529 1.00 75.81 169 LEU A N 1
ATOM 1329 C CA . LEU A 1 169 ? 12.696 -14.225 -6.277 1.00 75.81 169 LEU A CA 1
ATOM 1330 C C . LEU A 1 169 ? 11.939 -13.124 -7.047 1.00 75.81 169 LEU A C 1
ATOM 1332 O O . LEU A 1 169 ? 10.906 -13.383 -7.661 1.00 75.81 169 LEU A O 1
ATOM 1336 N N . TYR A 1 170 ? 12.498 -11.912 -7.107 1.00 77.19 170 TYR A N 1
ATOM 1337 C CA . TYR A 1 170 ? 11.888 -10.764 -7.789 1.00 77.19 170 TYR A CA 1
ATOM 1338 C C . TYR A 1 170 ? 12.428 -10.487 -9.204 1.00 77.19 170 TYR A C 1
ATOM 1340 O O . TYR A 1 170 ? 12.189 -9.410 -9.758 1.00 77.19 170 TYR A O 1
ATOM 1348 N N . LYS A 1 171 ? 13.123 -11.440 -9.845 1.00 78.25 171 LYS A N 1
ATOM 1349 C CA . LYS A 1 171 ? 13.680 -11.257 -11.206 1.00 78.25 171 LYS A CA 1
ATOM 1350 C C . LYS A 1 171 ? 12.616 -10.871 -12.235 1.00 78.25 171 LYS A C 1
ATOM 1352 O O . LYS A 1 171 ? 12.855 -10.006 -13.076 1.00 78.25 171 LYS A O 1
ATOM 1357 N N . ASN A 1 172 ? 11.443 -11.501 -12.181 1.00 81.81 172 ASN A N 1
ATOM 1358 C CA . ASN A 1 172 ? 10.357 -11.213 -13.123 1.00 81.81 172 ASN A CA 1
ATOM 1359 C C . ASN A 1 172 ? 9.744 -9.833 -12.869 1.00 81.81 172 ASN A C 1
ATOM 1361 O O . ASN A 1 172 ? 9.534 -9.079 -13.816 1.00 81.81 172 ASN A O 1
ATOM 1365 N N . ASN A 1 173 ? 9.552 -9.468 -11.601 1.00 84.12 173 ASN A N 1
ATOM 1366 C CA . ASN A 1 173 ? 9.081 -8.146 -11.207 1.00 84.12 173 ASN A CA 1
ATOM 1367 C C . ASN A 1 173 ? 10.026 -7.045 -11.701 1.00 84.12 173 ASN A C 1
ATOM 1369 O O . ASN A 1 173 ? 9.576 -6.061 -12.282 1.00 84.12 173 ASN A O 1
ATOM 1373 N N . ALA A 1 174 ? 11.339 -7.232 -11.535 1.00 79.56 174 ALA A N 1
ATOM 1374 C CA . ALA A 1 174 ? 12.347 -6.293 -12.018 1.00 79.56 174 ALA A CA 1
ATOM 1375 C C . ALA A 1 174 ? 12.275 -6.110 -13.546 1.00 79.56 174 ALA A C 1
ATOM 1377 O O . ALA A 1 174 ? 12.310 -4.979 -14.037 1.00 79.56 174 ALA A O 1
ATOM 1378 N N . LYS A 1 175 ? 12.093 -7.201 -14.307 1.00 79.12 175 LYS A N 1
ATOM 1379 C CA . LYS A 1 175 ? 11.880 -7.142 -15.765 1.00 79.12 175 LYS A CA 1
ATOM 1380 C C . LYS A 1 175 ? 10.598 -6.388 -16.133 1.00 79.12 175 LYS A C 1
ATOM 1382 O O . LYS A 1 175 ? 10.624 -5.567 -17.047 1.00 79.12 175 LYS A O 1
ATOM 1387 N N . GLU A 1 176 ? 9.497 -6.644 -15.426 1.00 83.00 176 GLU A N 1
ATOM 1388 C CA . GLU A 1 176 ? 8.198 -5.986 -15.636 1.00 83.00 176 GLU A CA 1
ATOM 1389 C C . GLU A 1 176 ? 8.297 -4.469 -15.387 1.00 83.00 176 GLU A C 1
ATOM 1391 O O . GLU A 1 176 ? 7.907 -3.666 -16.240 1.00 83.00 176 GLU A O 1
ATOM 1396 N N . ILE A 1 177 ? 8.922 -4.071 -14.274 1.00 80.25 177 ILE A N 1
ATOM 1397 C CA . ILE A 1 177 ? 9.181 -2.668 -13.916 1.00 80.25 177 ILE A CA 1
ATOM 1398 C C . ILE A 1 177 ? 10.054 -1.995 -14.978 1.00 80.25 177 ILE A C 1
ATOM 1400 O O . ILE A 1 177 ? 9.706 -0.926 -15.485 1.00 80.25 177 ILE A O 1
ATOM 1404 N N . HIS A 1 178 ? 11.159 -2.632 -15.370 1.00 77.50 178 HIS A N 1
ATOM 1405 C CA . HIS A 1 178 ? 12.050 -2.107 -16.399 1.00 77.50 178 HIS A CA 1
ATOM 1406 C C . HIS A 1 178 ? 11.319 -1.907 -17.734 1.00 77.50 178 HIS A C 1
ATOM 1408 O O . HIS A 1 178 ? 11.414 -0.837 -18.342 1.00 77.50 178 HIS A O 1
ATOM 1414 N N . HIS A 1 179 ? 10.547 -2.905 -18.178 1.00 80.06 179 HIS A N 1
ATOM 1415 C CA . HIS A 1 179 ? 9.770 -2.824 -19.413 1.00 80.06 179 HIS A CA 1
ATOM 1416 C C . HIS A 1 179 ? 8.780 -1.651 -19.379 1.00 80.06 179 HIS A C 1
ATOM 1418 O O . HIS A 1 179 ? 8.720 -0.862 -20.329 1.00 80.06 179 HIS A O 1
ATOM 1424 N N . ARG A 1 180 ? 8.056 -1.478 -18.264 1.00 83.00 180 ARG A N 1
ATOM 1425 C CA . ARG A 1 180 ? 7.131 -0.356 -18.049 1.00 83.00 180 ARG A CA 1
ATOM 1426 C C . ARG A 1 180 ? 7.839 0.993 -18.178 1.00 83.00 180 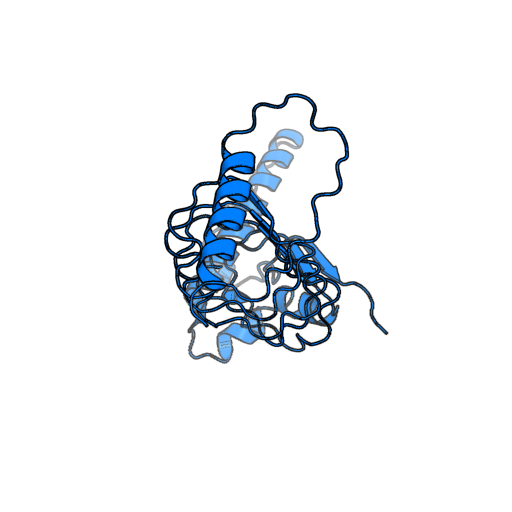ARG A C 1
ATOM 1428 O O . ARG A 1 180 ? 7.390 1.846 -18.948 1.00 83.00 180 ARG A O 1
ATOM 1435 N N . ILE A 1 181 ? 8.961 1.178 -17.482 1.00 77.00 181 ILE A N 1
ATOM 1436 C CA . ILE A 1 181 ? 9.712 2.440 -17.506 1.00 77.00 181 ILE A CA 1
ATOM 1437 C C . ILE A 1 181 ? 10.275 2.717 -18.908 1.00 77.00 181 ILE A C 1
ATOM 1439 O O . ILE A 1 181 ? 10.212 3.852 -19.394 1.00 77.00 181 ILE A O 1
ATOM 1443 N N . CYS A 1 182 ? 10.788 1.693 -19.597 1.00 76.38 182 CYS A N 1
ATOM 1444 C CA . CYS A 1 182 ? 11.310 1.853 -20.953 1.00 76.38 182 CYS A CA 1
ATOM 1445 C C . CYS A 1 182 ? 10.206 2.275 -21.933 1.00 76.38 182 CYS A C 1
ATOM 1447 O O . CYS A 1 182 ? 10.381 3.227 -22.699 1.00 76.38 182 CYS A O 1
ATOM 1449 N N . LYS A 1 183 ? 9.022 1.654 -21.841 1.00 79.44 183 LYS A N 1
ATOM 1450 C CA . LYS A 1 183 ? 7.844 2.027 -22.638 1.00 79.44 183 LYS A CA 1
ATOM 1451 C C . LYS A 1 183 ? 7.420 3.479 -22.384 1.00 79.44 183 LYS A C 1
ATOM 1453 O O . LYS A 1 183 ? 7.215 4.229 -23.340 1.00 79.44 183 LYS A O 1
ATOM 1458 N N . GLN A 1 184 ? 7.355 3.921 -21.125 1.00 76.62 184 GLN A N 1
ATOM 1459 C CA . GLN A 1 184 ? 7.033 5.317 -20.783 1.00 76.62 184 GLN A CA 1
ATOM 1460 C C . GLN A 1 184 ? 8.048 6.308 -21.384 1.00 76.62 184 GLN A C 1
ATOM 1462 O O . GLN A 1 184 ? 7.667 7.327 -21.971 1.00 76.62 184 GLN A O 1
ATOM 1467 N N . ARG A 1 185 ? 9.345 5.987 -21.334 1.00 73.31 185 ARG A N 1
ATOM 1468 C CA . ARG A 1 185 ? 10.400 6.807 -21.952 1.00 73.31 185 ARG A CA 1
ATOM 1469 C C . ARG A 1 185 ? 10.283 6.868 -23.472 1.00 73.31 185 ARG A C 1
ATOM 1471 O O . ARG A 1 185 ? 10.413 7.953 -24.033 1.00 73.31 185 ARG A O 1
ATOM 1478 N N . ALA A 1 186 ? 9.996 5.747 -24.131 1.00 71.50 186 ALA A N 1
ATOM 1479 C CA . ALA A 1 186 ? 9.798 5.696 -25.578 1.00 71.50 186 ALA A CA 1
ATOM 1480 C C . ALA A 1 186 ? 8.607 6.564 -26.022 1.00 71.50 186 ALA A C 1
ATOM 1482 O O . ALA A 1 186 ? 8.732 7.349 -26.959 1.00 71.50 186 ALA A O 1
ATOM 1483 N N . THR A 1 187 ? 7.478 6.506 -25.304 1.00 72.06 187 THR A N 1
ATOM 1484 C CA . THR A 1 187 ? 6.318 7.372 -25.601 1.00 72.06 187 THR A CA 1
ATOM 1485 C C . THR A 1 187 ? 6.636 8.861 -25.423 1.00 72.06 187 THR A C 1
ATOM 1487 O O . THR A 1 187 ? 6.239 9.683 -26.250 1.00 72.06 187 THR A O 1
ATOM 1490 N N . SER A 1 188 ? 7.414 9.211 -24.394 1.00 69.62 188 SER A N 1
ATOM 1491 C CA . SER A 1 188 ? 7.866 10.586 -24.145 1.00 69.62 188 SER A CA 1
ATOM 1492 C C . SER A 1 188 ? 8.834 11.086 -25.223 1.00 69.62 188 SER A C 1
ATOM 1494 O O . SER A 1 188 ? 8.747 12.241 -25.639 1.00 69.62 188 SER A O 1
ATOM 1496 N N . ARG A 1 189 ? 9.732 10.218 -25.710 1.00 67.75 189 ARG A N 1
ATOM 1497 C CA . ARG A 1 189 ? 10.636 10.515 -26.832 1.00 67.75 189 ARG A CA 1
ATOM 1498 C C . ARG A 1 189 ? 9.863 10.730 -28.126 1.00 67.75 189 ARG A C 1
ATOM 1500 O O . ARG A 1 189 ? 10.036 11.779 -28.726 1.00 67.75 189 ARG A O 1
ATOM 1507 N N . LYS A 1 190 ? 8.922 9.849 -28.475 1.00 64.38 190 LYS A N 1
ATOM 1508 C CA . LYS A 1 190 ? 8.074 10.001 -29.671 1.00 64.38 190 LYS A CA 1
ATOM 1509 C C . LYS A 1 190 ? 7.315 11.337 -29.690 1.00 64.38 190 LYS A C 1
ATOM 1511 O O . LYS A 1 190 ? 7.243 11.988 -30.723 1.00 64.38 190 LYS A O 1
ATOM 1516 N N . ARG A 1 191 ? 6.821 11.811 -28.536 1.00 61.78 191 ARG A N 1
ATOM 1517 C CA . ARG A 1 191 ? 6.222 13.159 -28.410 1.00 61.78 191 ARG A CA 1
ATOM 1518 C C . ARG A 1 191 ? 7.215 14.295 -28.698 1.00 61.78 191 ARG A C 1
ATOM 1520 O O . ARG A 1 191 ? 6.808 15.330 -29.210 1.00 61.78 191 ARG A O 1
ATOM 1527 N N . ARG A 1 192 ? 8.500 14.123 -28.366 1.00 59.22 192 ARG A N 1
ATOM 1528 C CA . ARG A 1 192 ? 9.572 15.091 -28.667 1.00 59.22 192 ARG A CA 1
ATOM 1529 C C . ARG A 1 192 ? 10.067 14.999 -30.113 1.00 59.22 192 ARG A C 1
ATOM 1531 O O . ARG A 1 192 ? 10.412 16.024 -30.683 1.00 59.22 192 ARG A O 1
ATOM 1538 N N . GLU A 1 193 ? 10.068 13.817 -30.719 1.00 60.12 193 GLU A N 1
ATOM 1539 C CA . GLU A 1 193 ? 10.454 13.614 -32.126 1.00 60.12 193 GLU A CA 1
ATOM 1540 C C . GLU A 1 193 ? 9.504 14.297 -33.098 1.00 60.12 193 GLU A C 1
ATOM 1542 O O . GLU A 1 193 ? 9.965 14.937 -34.037 1.00 60.12 193 GLU A O 1
ATOM 1547 N N . VAL A 1 194 ? 8.196 14.263 -32.816 1.00 60.06 194 VAL A N 1
ATOM 1548 C CA . VAL A 1 194 ? 7.184 15.037 -33.561 1.00 60.06 194 VAL A CA 1
ATOM 1549 C C . VAL A 1 194 ? 7.522 16.540 -33.575 1.00 60.06 194 VAL A C 1
ATOM 1551 O O . VAL A 1 194 ? 7.092 17.258 -34.468 1.00 60.06 194 VAL A O 1
ATOM 1554 N N . ARG A 1 195 ? 8.335 17.016 -32.619 1.00 57.91 195 ARG A N 1
ATOM 1555 C CA . ARG A 1 195 ? 8.771 18.412 -32.494 1.00 57.91 195 ARG A CA 1
ATOM 1556 C C . ARG A 1 195 ? 10.144 18.711 -33.119 1.00 57.91 195 ARG A C 1
ATOM 1558 O O . ARG A 1 195 ? 10.417 19.874 -33.382 1.00 57.91 195 ARG A O 1
ATOM 1565 N N . HIS A 1 196 ? 11.005 17.709 -33.328 1.00 59.16 196 HIS A N 1
ATOM 1566 C CA . HIS A 1 196 ? 12.414 17.907 -33.723 1.00 59.16 196 HIS A CA 1
ATOM 1567 C C . HIS A 1 196 ? 12.940 16.972 -34.831 1.00 59.16 196 HIS A C 1
ATOM 1569 O O . HIS A 1 196 ? 14.135 16.997 -35.105 1.00 59.16 196 HIS A O 1
ATOM 1575 N N . GLN A 1 197 ? 12.088 16.172 -35.486 1.00 53.59 197 GLN A N 1
ATOM 1576 C CA . GLN A 1 197 ? 12.446 15.400 -36.691 1.00 53.59 197 GLN A CA 1
ATOM 1577 C C . GLN A 1 197 ? 13.683 14.482 -36.525 1.00 53.59 197 GLN A C 1
ATOM 1579 O O . GLN A 1 197 ? 14.449 14.262 -37.458 1.00 53.59 197 GLN A O 1
ATOM 1584 N N . TYR A 1 198 ? 13.876 13.914 -35.331 1.00 57.41 198 TYR A N 1
ATOM 1585 C CA . TYR A 1 198 ? 14.916 12.915 -35.046 1.00 57.41 198 TYR A CA 1
ATOM 1586 C C . TYR A 1 198 ? 14.281 11.547 -34.756 1.00 57.41 198 TYR A C 1
ATOM 1588 O O . TYR A 1 198 ? 13.141 11.495 -34.307 1.00 57.41 198 TYR A O 1
ATOM 1596 N N . VAL A 1 199 ? 15.001 10.441 -34.983 1.00 56.56 199 VAL A N 1
ATOM 1597 C CA . VAL A 1 199 ? 14.526 9.070 -34.709 1.00 56.56 199 VAL A CA 1
ATOM 1598 C C . VAL A 1 199 ? 15.269 8.491 -33.502 1.00 56.56 199 VAL A C 1
ATOM 1600 O O . VAL A 1 199 ? 16.474 8.252 -33.546 1.00 56.56 199 VAL A O 1
ATOM 1603 N N . SER A 1 200 ? 14.560 8.238 -32.405 1.00 55.56 200 SER A N 1
ATOM 1604 C CA . SER A 1 200 ? 15.096 7.609 -31.198 1.00 55.56 200 SER A CA 1
ATOM 1605 C C . SER A 1 200 ? 15.170 6.103 -31.375 1.00 55.56 200 SER A C 1
ATOM 1607 O O . SER A 1 200 ? 14.253 5.459 -31.885 1.00 55.56 200 SER A O 1
ATOM 1609 N N . ARG A 1 201 ? 16.246 5.512 -30.851 1.00 57.50 201 ARG A N 1
ATOM 1610 C CA . ARG A 1 201 ? 16.406 4.058 -30.813 1.00 57.50 201 ARG A CA 1
ATOM 1611 C C . ARG A 1 201 ? 15.307 3.391 -29.962 1.00 57.50 201 ARG A C 1
ATOM 1613 O O . ARG A 1 201 ? 15.038 3.878 -28.855 1.00 57.50 201 ARG A O 1
ATOM 1620 N N . PRO A 1 202 ? 14.702 2.285 -30.440 1.00 54.19 202 PRO A N 1
ATOM 1621 C CA . PRO A 1 202 ? 13.749 1.497 -29.667 1.00 54.19 202 PRO A CA 1
ATOM 1622 C C . PRO A 1 202 ? 14.430 0.818 -28.472 1.00 54.19 202 PRO A C 1
ATOM 1624 O O . PRO A 1 202 ? 15.625 0.532 -28.502 1.00 54.19 202 PRO A O 1
ATOM 1627 N N . CYS A 1 203 ? 13.655 0.558 -27.418 1.00 57.12 203 CYS A N 1
ATOM 1628 C CA . CYS A 1 203 ? 14.093 -0.228 -26.265 1.00 57.12 203 CYS A CA 1
ATOM 1629 C C . CYS A 1 203 ? 14.443 -1.658 -26.715 1.00 57.12 203 CYS A C 1
ATOM 1631 O O . CYS A 1 203 ? 13.534 -2.443 -26.981 1.00 57.12 203 CYS A O 1
ATOM 1633 N N . LEU A 1 204 ? 15.732 -2.000 -26.818 1.00 53.69 204 LEU A N 1
ATOM 1634 C CA . LEU A 1 204 ? 16.173 -3.380 -27.043 1.00 53.69 204 LEU A CA 1
ATOM 1635 C C . LEU A 1 204 ? 16.335 -4.112 -25.707 1.00 53.69 204 LEU A C 1
ATOM 1637 O O . LEU A 1 204 ? 16.800 -3.547 -24.722 1.00 53.69 204 LEU A O 1
ATOM 1641 N N . SER A 1 205 ? 16.041 -5.411 -25.710 1.00 46.34 205 SER A N 1
ATOM 1642 C CA . SER A 1 205 ? 16.306 -6.347 -24.606 1.00 46.34 205 SER A CA 1
ATOM 1643 C C . SER A 1 205 ? 17.776 -6.381 -24.146 1.00 46.34 205 SER A C 1
ATOM 1645 O O . SER A 1 205 ? 18.057 -6.838 -23.042 1.00 46.34 205 SER A O 1
ATOM 1647 N N . ALA A 1 206 ? 18.709 -5.867 -24.954 1.00 42.12 206 ALA A N 1
ATOM 1648 C CA . ALA A 1 206 ? 20.137 -5.775 -24.646 1.00 42.12 206 ALA A CA 1
ATOM 1649 C C . ALA A 1 206 ? 20.516 -4.644 -23.656 1.00 42.12 206 ALA A C 1
ATOM 1651 O O . ALA A 1 206 ? 21.637 -4.641 -23.143 1.00 42.12 206 ALA A O 1
ATOM 1652 N N . ASP A 1 207 ? 19.598 -3.723 -23.321 1.00 43.69 207 ASP A N 1
ATOM 1653 C CA . ASP A 1 207 ? 19.833 -2.653 -22.327 1.00 43.69 207 ASP A CA 1
ATOM 1654 C C . ASP A 1 207 ? 19.874 -3.155 -20.866 1.00 43.69 207 ASP A C 1
ATOM 1656 O O . ASP A 1 207 ? 20.180 -2.386 -19.955 1.00 43.69 207 ASP A O 1
ATOM 1660 N N . LEU A 1 208 ? 19.670 -4.459 -20.629 1.00 45.59 208 LEU A N 1
ATOM 1661 C CA . LEU A 1 208 ? 19.922 -5.115 -19.334 1.00 45.59 208 LEU A CA 1
ATOM 1662 C C . LEU A 1 208 ? 21.376 -4.954 -18.846 1.00 45.59 208 LEU A C 1
ATOM 1664 O O . LEU A 1 208 ? 21.646 -5.144 -17.666 1.00 45.59 208 LEU A O 1
ATOM 1668 N N . THR A 1 209 ? 22.304 -4.586 -19.735 1.00 43.56 209 THR A N 1
ATOM 1669 C CA . THR A 1 209 ? 23.732 -4.391 -19.426 1.00 43.56 209 THR A CA 1
ATOM 1670 C C . THR A 1 209 ? 24.165 -2.922 -19.366 1.00 43.56 209 THR A C 1
ATOM 1672 O O . THR A 1 209 ? 25.289 -2.628 -18.959 1.00 43.56 209 THR A O 1
ATOM 1675 N N . ARG A 1 210 ? 23.297 -1.962 -19.726 1.00 45.81 210 ARG A N 1
ATOM 1676 C CA . ARG A 1 210 ? 23.619 -0.524 -19.707 1.00 45.81 210 ARG A CA 1
ATOM 1677 C C . ARG A 1 210 ? 22.610 0.257 -18.875 1.00 45.81 210 ARG A C 1
ATOM 1679 O O . ARG A 1 210 ? 21.622 0.744 -19.404 1.00 45.81 210 ARG A O 1
ATOM 1686 N N . ARG A 1 211 ? 22.918 0.407 -17.576 1.00 51.28 211 ARG A N 1
ATOM 1687 C CA . ARG A 1 211 ? 22.386 1.409 -16.616 1.00 51.28 211 ARG A CA 1
ATOM 1688 C C . ARG A 1 211 ? 21.025 2.007 -17.014 1.00 51.28 211 ARG A C 1
ATOM 1690 O O . ARG A 1 211 ? 20.891 3.212 -17.242 1.00 51.28 211 ARG A O 1
ATOM 1697 N N . ALA A 1 212 ? 20.008 1.160 -17.096 1.00 43.22 212 ALA A N 1
ATOM 1698 C CA . ALA A 1 212 ? 18.627 1.601 -17.184 1.00 43.22 212 ALA A CA 1
ATOM 1699 C C . ALA A 1 212 ? 18.185 2.148 -15.809 1.00 43.22 212 ALA A C 1
ATOM 1701 O O . ALA A 1 212 ? 18.873 1.929 -14.812 1.00 43.22 212 ALA A O 1
ATOM 1702 N N . PRO A 1 213 ? 17.114 2.952 -15.722 1.00 46.38 213 PRO A N 1
ATOM 1703 C CA . PRO A 1 213 ? 16.861 3.753 -14.535 1.00 46.38 213 PRO A CA 1
ATOM 1704 C C . PRO A 1 213 ? 16.565 2.887 -13.326 1.00 46.38 213 PRO A C 1
ATOM 1706 O O . PRO A 1 213 ? 15.618 2.108 -13.316 1.00 46.38 213 PRO A O 1
ATOM 1709 N N . LYS A 1 214 ? 17.339 3.149 -12.283 1.00 53.00 214 LYS A N 1
ATOM 1710 C CA . LYS A 1 214 ? 17.307 2.527 -10.963 1.00 53.00 214 LYS A CA 1
ATOM 1711 C C . LYS A 1 214 ? 16.032 2.825 -10.154 1.00 53.00 214 LYS A C 1
ATOM 1713 O O . LYS A 1 214 ? 15.993 2.581 -8.956 1.00 53.00 214 LYS A O 1
ATOM 1718 N N . VAL A 1 215 ? 15.021 3.416 -10.794 1.00 59.66 215 VAL A N 1
ATOM 1719 C CA . VAL A 1 215 ? 13.911 4.120 -10.155 1.00 59.66 215 VAL A CA 1
ATOM 1720 C C . VAL A 1 215 ? 12.594 3.382 -10.416 1.00 59.66 215 VAL A C 1
ATOM 1722 O O . VAL A 1 215 ? 12.096 3.415 -11.536 1.00 59.66 215 VAL A O 1
ATOM 1725 N N . VAL A 1 216 ? 12.021 2.739 -9.396 1.00 67.88 216 VAL A N 1
ATOM 1726 C CA . VAL A 1 216 ? 10.740 1.998 -9.477 1.00 67.88 216 VAL A CA 1
ATOM 1727 C C . VAL A 1 216 ? 9.527 2.934 -9.555 1.00 67.88 216 VAL A C 1
ATOM 1729 O O . VAL A 1 216 ? 8.536 2.587 -10.196 1.00 67.88 216 VAL A O 1
ATOM 1732 N N . VAL A 1 217 ? 9.6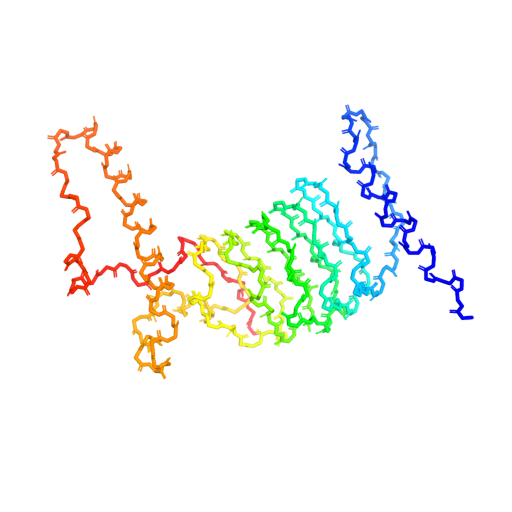06 4.132 -8.961 1.00 74.56 217 VAL A N 1
ATOM 1733 C CA . VAL A 1 217 ? 8.504 5.114 -8.905 1.00 74.56 217 VAL A CA 1
ATOM 1734 C C . VAL A 1 217 ? 8.876 6.433 -9.575 1.00 74.56 217 VAL A C 1
ATOM 1736 O O . VAL A 1 217 ? 9.954 6.973 -9.368 1.00 74.56 217 VAL A O 1
ATOM 1739 N N . SER A 1 218 ? 7.969 6.996 -10.366 1.00 73.38 218 SER A N 1
ATOM 1740 C CA . SER A 1 218 ? 8.179 8.277 -11.055 1.00 73.38 218 SER A CA 1
ATOM 1741 C C . SER A 1 218 ? 8.255 9.487 -10.116 1.00 73.38 218 SER A C 1
ATOM 1743 O O . SER A 1 218 ? 8.899 10.478 -10.452 1.00 73.38 218 SER A O 1
ATOM 1745 N N . SER A 1 219 ? 7.619 9.399 -8.947 1.00 81.88 219 SER A N 1
ATOM 1746 C CA . SER A 1 219 ? 7.616 10.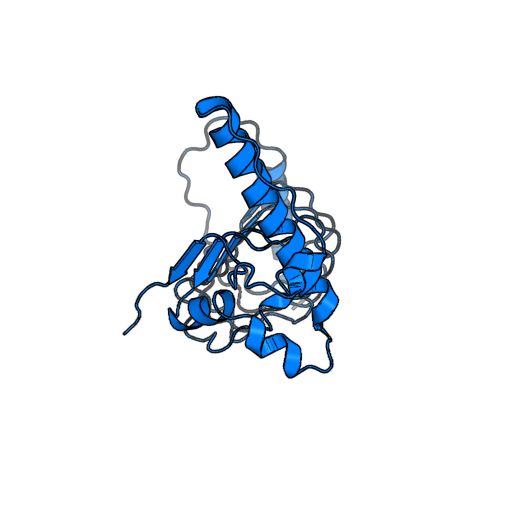426 -7.906 1.00 81.88 219 SER A CA 1
ATOM 1747 C C . SER A 1 219 ? 7.594 9.745 -6.539 1.00 81.88 219 SER A C 1
ATOM 1749 O O . SER A 1 219 ? 6.831 8.799 -6.322 1.00 81.88 219 SER A O 1
ATOM 1751 N N . CYS A 1 220 ? 8.468 10.200 -5.644 1.00 85.25 220 CYS A N 1
ATOM 1752 C CA . CYS A 1 220 ? 8.495 9.773 -4.256 1.00 85.25 220 CYS A CA 1
ATOM 1753 C C . CYS A 1 220 ? 8.775 10.978 -3.376 1.00 85.25 220 CYS A C 1
ATOM 1755 O O . CYS A 1 220 ? 9.842 11.579 -3.503 1.00 85.25 220 CYS A O 1
ATOM 1757 N N . ASP A 1 221 ? 7.838 11.281 -2.488 1.00 87.50 221 ASP A N 1
ATOM 1758 C CA . ASP A 1 221 ? 7.975 12.373 -1.533 1.00 87.50 221 ASP A CA 1
ATOM 1759 C C . ASP A 1 221 ? 7.869 11.824 -0.114 1.00 87.50 221 ASP A C 1
ATOM 1761 O O . ASP A 1 221 ? 7.146 10.858 0.144 1.00 87.50 221 ASP A O 1
ATOM 1765 N N . ALA A 1 222 ? 8.555 12.466 0.823 1.00 82.50 222 ALA A N 1
ATOM 1766 C CA . ALA A 1 222 ? 8.407 12.177 2.238 1.00 82.50 222 ALA A CA 1
ATOM 1767 C C . ALA A 1 222 ? 8.184 13.459 3.029 1.00 82.50 222 ALA A C 1
ATOM 1769 O O . ALA A 1 222 ? 8.663 14.527 2.645 1.00 82.50 222 ALA A O 1
ATOM 1770 N N . ILE A 1 223 ? 7.448 13.344 4.129 1.00 73.50 223 ILE A N 1
ATOM 1771 C CA . ILE A 1 223 ? 7.318 14.431 5.098 1.00 73.50 223 ILE A CA 1
ATOM 1772 C C . ILE A 1 223 ? 8.532 14.344 6.023 1.00 73.50 223 ILE A C 1
ATOM 1774 O O . ILE A 1 223 ? 8.805 13.284 6.566 1.00 73.50 223 ILE A O 1
ATOM 1778 N N . PHE A 1 224 ? 9.293 15.426 6.183 1.00 53.94 224 PHE A N 1
ATOM 1779 C CA . PHE A 1 224 ? 10.335 15.467 7.210 1.00 53.94 224 PHE A CA 1
ATOM 1780 C C . PHE A 1 224 ? 9.665 15.348 8.583 1.00 53.94 224 PHE A C 1
ATOM 1782 O O . PHE A 1 224 ? 8.930 16.244 8.988 1.00 53.94 224 PHE A O 1
ATOM 1789 N N . THR A 1 225 ? 9.899 14.241 9.278 1.00 51.97 225 THR A N 1
ATOM 1790 C CA . THR A 1 225 ? 9.660 14.136 10.718 1.00 51.97 225 THR A CA 1
ATOM 1791 C C . THR A 1 225 ? 11.031 14.021 11.372 1.00 51.97 225 THR A C 1
ATOM 1793 O O . THR A 1 225 ? 11.702 13.002 11.182 1.00 51.97 225 THR A O 1
ATOM 1796 N N . GLU A 1 226 ? 11.463 15.110 12.011 1.00 39.84 226 GLU A N 1
ATOM 1797 C CA . GLU A 1 226 ? 12.637 15.164 12.895 1.00 39.84 226 GLU A CA 1
ATOM 1798 C C . GLU A 1 226 ? 12.492 14.209 14.087 1.00 39.84 226 GLU A C 1
ATOM 1800 O O . GLU A 1 226 ? 11.343 14.005 14.549 1.00 39.84 226 GLU A O 1
#

Organism: Heligmosomoides polygyrus (NCBI:txid6339)

Secondary structure (DSSP, 8-state):
--SHHHHHHHHHHHHHHHHHH-----------------EE-TTSS-S-EEEEEE-TTS---EE-TTTTTT-EEEEEE-TT-TT--EE-TTTTTT-S---EEE--S---S----TT-TT--EEE--S-TT---PPPGGG-TT--EEEESSHHHHHHTT--GGGTTTSTTTTHHHHHHHHHHHHHHHHHHHHHHHHHH---PPP--GGGGGS-----S-SEEEE----